Protein AF-A0A7S2IC78-F1 (afdb_monomer)

Radius of gyration: 19.73 Å; Cα contacts (8 Å, |Δi|>4): 457; chains: 1; bounding box: 53×57×45 Å

pLDDT: mean 85.85, std 14.32, range [34.12, 97.94]

Structure (mmCIF, N/CA/C/O backbone):
data_AF-A0A7S2IC78-F1
#
_entry.id   AF-A0A7S2IC78-F1
#
loop_
_atom_site.group_PDB
_atom_site.id
_atom_site.type_symbol
_atom_site.label_atom_id
_atom_site.label_alt_id
_atom_site.label_comp_id
_atom_site.label_asym_id
_atom_site.label_entity_id
_atom_site.label_seq_id
_atom_site.pdbx_PDB_ins_code
_atom_site.Cartn_x
_atom_site.Cartn_y
_atom_site.Cartn_z
_atom_site.occupancy
_atom_site.B_iso_or_equiv
_atom_site.auth_seq_id
_atom_site.auth_comp_id
_atom_site.auth_asym_id
_atom_site.auth_atom_id
_atom_site.pdbx_PDB_model_num
ATOM 1 N N . GLY A 1 1 ? 34.180 -7.606 -8.129 1.00 51.78 1 GLY A N 1
ATOM 2 C CA . GLY A 1 1 ? 32.811 -7.415 -8.633 1.00 51.78 1 GLY A CA 1
ATOM 3 C C . GLY A 1 1 ? 31.861 -7.967 -7.603 1.00 51.78 1 GLY A C 1
ATOM 4 O O . GLY A 1 1 ? 32.116 -9.065 -7.123 1.00 51.78 1 GLY A O 1
ATOM 5 N N . GLY A 1 2 ? 30.862 -7.191 -7.188 1.00 62.59 2 GLY A N 1
ATOM 6 C CA . GLY A 1 2 ? 29.786 -7.712 -6.341 1.00 62.59 2 GLY A CA 1
ATOM 7 C C . GLY A 1 2 ? 28.924 -8.697 -7.130 1.00 62.59 2 GLY A C 1
ATOM 8 O O . GLY A 1 2 ? 28.883 -8.626 -8.357 1.00 62.59 2 GLY A O 1
ATOM 9 N N . ALA A 1 3 ? 28.274 -9.628 -6.435 1.00 70.81 3 ALA A N 1
ATOM 10 C CA . ALA A 1 3 ? 27.223 -10.435 -7.044 1.00 70.81 3 ALA A CA 1
ATOM 11 C C . ALA A 1 3 ? 26.073 -9.514 -7.487 1.00 70.81 3 ALA A C 1
ATOM 13 O O . ALA A 1 3 ? 25.738 -8.578 -6.764 1.00 70.81 3 ALA A O 1
ATOM 14 N N . SER A 1 4 ? 25.502 -9.777 -8.664 1.00 76.88 4 SER A N 1
ATOM 15 C CA . SER A 1 4 ? 24.282 -9.110 -9.135 1.00 76.88 4 SER A CA 1
ATOM 16 C C . SER A 1 4 ? 23.116 -9.436 -8.196 1.00 76.88 4 SER A C 1
ATOM 18 O O . SER A 1 4 ? 22.965 -10.582 -7.758 1.00 76.88 4 SER A O 1
ATOM 20 N N . HIS A 1 5 ? 22.311 -8.427 -7.857 1.00 82.69 5 HIS A N 1
ATOM 21 C CA . HIS A 1 5 ? 21.149 -8.562 -6.978 1.00 82.69 5 HIS A CA 1
ATOM 22 C C . HIS A 1 5 ? 20.086 -7.505 -7.301 1.00 82.69 5 HIS A C 1
ATOM 24 O O . HIS A 1 5 ? 20.357 -6.477 -7.914 1.00 82.69 5 HIS A O 1
ATOM 30 N N . ARG A 1 6 ? 18.843 -7.741 -6.865 1.00 83.88 6 ARG A N 1
ATOM 31 C CA . ARG A 1 6 ? 17.763 -6.753 -7.014 1.00 83.88 6 ARG A CA 1
ATOM 32 C C . ARG A 1 6 ? 18.025 -5.551 -6.110 1.00 83.88 6 ARG A C 1
ATOM 34 O O . ARG A 1 6 ? 18.115 -5.727 -4.899 1.00 83.88 6 ARG A O 1
ATOM 41 N N . ALA A 1 7 ? 18.064 -4.353 -6.689 1.00 85.50 7 ALA A N 1
ATOM 42 C CA . ALA A 1 7 ? 18.250 -3.117 -5.938 1.00 85.50 7 ALA A CA 1
ATOM 43 C C . ALA A 1 7 ? 17.133 -2.907 -4.899 1.00 85.50 7 ALA A C 1
ATOM 45 O O . ALA A 1 7 ? 15.945 -2.929 -5.229 1.00 85.50 7 ALA A O 1
ATOM 46 N N . ALA A 1 8 ? 17.523 -2.677 -3.647 1.00 86.56 8 ALA A N 1
ATOM 47 C CA . ALA A 1 8 ? 16.628 -2.258 -2.584 1.00 86.56 8 ALA A CA 1
ATOM 48 C C . ALA A 1 8 ? 16.332 -0.757 -2.700 1.00 86.56 8 ALA A C 1
ATOM 50 O O . ALA A 1 8 ? 17.237 0.083 -2.696 1.00 86.56 8 ALA A O 1
ATOM 51 N N . LEU A 1 9 ? 15.046 -0.427 -2.772 1.00 84.31 9 LEU A N 1
ATOM 52 C CA . LEU A 1 9 ? 14.564 0.947 -2.815 1.00 84.31 9 LEU A CA 1
ATOM 53 C C . LEU A 1 9 ? 14.205 1.431 -1.411 1.00 84.31 9 LEU A C 1
ATOM 55 O O . LEU A 1 9 ? 13.798 0.620 -0.573 1.00 84.31 9 LEU A O 1
ATOM 59 N N . PRO A 1 10 ? 14.357 2.735 -1.130 1.00 81.12 10 PRO A N 1
ATOM 60 C CA . PRO A 1 10 ? 13.929 3.279 0.141 1.00 81.12 10 PRO A CA 1
ATOM 61 C C . PRO A 1 10 ? 12.418 3.151 0.295 1.00 81.12 10 PRO A C 1
ATOM 63 O O . PRO A 1 10 ? 11.660 3.231 -0.672 1.00 81.12 10 PRO A O 1
ATOM 66 N N . ALA A 1 11 ? 11.993 2.973 1.537 1.00 82.38 11 ALA A N 1
ATOM 67 C CA . ALA A 1 11 ? 10.592 2.826 1.847 1.00 82.38 11 ALA A CA 1
ATOM 68 C C . ALA A 1 11 ? 9.936 4.180 2.149 1.00 82.38 11 ALA A C 1
ATOM 70 O O . ALA A 1 11 ? 10.563 5.093 2.699 1.00 82.38 11 ALA A O 1
ATOM 71 N N . PHE A 1 12 ? 8.661 4.275 1.787 1.00 82.81 12 PHE A N 1
ATOM 72 C CA . PHE A 1 12 ? 7.755 5.340 2.184 1.00 82.81 12 PHE A CA 1
ATOM 73 C C . PHE A 1 12 ? 6.697 4.732 3.099 1.00 82.81 12 PHE A C 1
ATOM 75 O O . PHE A 1 12 ? 6.095 3.712 2.760 1.00 82.81 12 PHE A O 1
ATOM 82 N N . HIS A 1 13 ? 6.488 5.341 4.262 1.00 84.94 13 HIS A N 1
ATOM 83 C CA . HIS A 1 13 ? 5.521 4.853 5.234 1.00 84.94 13 HIS A CA 1
ATOM 84 C C . HIS A 1 13 ? 4.748 6.006 5.848 1.00 84.94 13 HIS A C 1
ATOM 86 O O . HIS A 1 13 ? 5.342 6.991 6.291 1.00 84.94 13 HIS A O 1
ATOM 92 N N . VAL A 1 14 ? 3.437 5.823 5.952 1.00 89.06 14 VAL A N 1
ATOM 93 C CA . VAL A 1 14 ? 2.574 6.595 6.843 1.00 89.06 14 VAL A CA 1
ATOM 94 C C . VAL A 1 14 ? 2.292 5.730 8.067 1.00 89.06 14 VAL A C 1
ATOM 96 O O . VAL A 1 14 ? 2.213 4.512 7.948 1.00 89.06 14 VAL A O 1
ATOM 99 N N . LYS A 1 15 ? 2.212 6.325 9.253 1.00 89.88 15 LYS A N 1
ATOM 100 C CA . LYS A 1 15 ? 1.880 5.6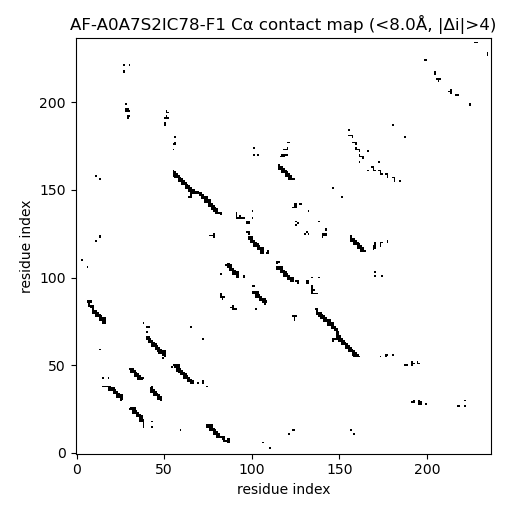26 10.497 1.00 89.88 15 LYS A CA 1
ATOM 101 C C . LYS A 1 15 ? 0.941 6.463 11.342 1.00 89.88 15 LYS A C 1
ATOM 103 O O . LYS A 1 15 ? 1.086 7.684 11.400 1.00 89.88 15 LYS A O 1
ATOM 108 N N . VAL A 1 16 ? 0.036 5.796 12.047 1.00 90.69 16 VAL A N 1
ATOM 109 C CA . VAL A 1 16 ? -0.713 6.411 13.143 1.00 90.69 16 VAL A CA 1
ATOM 110 C C . VAL A 1 16 ? 0.178 6.441 14.387 1.00 90.69 16 VAL A C 1
ATOM 112 O O . VAL A 1 16 ? 0.690 5.409 14.825 1.00 90.69 16 VAL A O 1
ATOM 115 N N . GLU A 1 17 ? 0.413 7.623 14.955 1.00 87.25 17 GLU A N 1
ATOM 116 C CA . GLU A 1 17 ? 1.252 7.749 16.149 1.00 87.25 17 GLU A CA 1
ATOM 117 C C . GLU A 1 17 ? 0.578 7.127 17.383 1.00 87.25 17 GLU A C 1
ATOM 119 O O . GLU A 1 17 ? -0.644 7.164 17.548 1.00 87.25 17 GLU A O 1
ATOM 124 N N . HIS A 1 18 ? 1.402 6.586 18.287 1.00 77.06 18 HIS A N 1
ATOM 125 C CA . HIS A 1 18 ? 0.972 5.977 19.555 1.00 77.06 18 HIS A CA 1
ATOM 126 C C . HIS A 1 18 ? 0.008 4.787 19.411 1.00 77.06 18 HIS A C 1
ATOM 128 O O . HIS A 1 18 ? -0.671 4.423 20.371 1.00 77.06 18 HIS A O 1
ATOM 134 N N . ALA A 1 19 ? -0.024 4.147 18.241 1.00 75.38 19 ALA A N 1
ATOM 135 C CA . ALA A 1 19 ? -0.713 2.880 18.056 1.00 75.38 19 ALA A CA 1
ATOM 136 C C . ALA A 1 19 ? -0.102 1.802 18.972 1.00 75.38 19 ALA A C 1
ATOM 138 O O . ALA A 1 19 ? 1.074 1.450 18.851 1.00 75.38 19 ALA A O 1
ATOM 139 N N . ALA A 1 20 ? -0.897 1.288 19.910 1.00 75.38 20 ALA A N 1
ATOM 140 C CA . ALA A 1 20 ? -0.512 0.219 20.825 1.00 75.38 20 ALA A CA 1
ATOM 141 C C . ALA A 1 20 ? -1.229 -1.092 20.472 1.00 75.38 20 ALA A C 1
ATOM 143 O O . ALA A 1 20 ? -2.324 -1.086 19.909 1.00 75.38 20 ALA A O 1
ATOM 144 N N . GLY A 1 21 ? -0.614 -2.224 20.839 1.00 75.38 21 GLY A N 1
ATOM 145 C CA . GLY A 1 21 ? -1.258 -3.540 20.760 1.00 75.38 21 GLY A CA 1
ATOM 146 C C . GLY A 1 21 ? -1.500 -4.058 19.340 1.00 75.38 21 GLY A C 1
ATOM 147 O O . GLY A 1 21 ? -2.476 -4.770 19.125 1.00 75.38 21 GLY A O 1
ATOM 148 N N . ALA A 1 22 ? -0.635 -3.702 18.387 1.00 84.31 22 ALA A N 1
ATOM 149 C CA . ALA A 1 22 ? -0.768 -4.107 16.994 1.00 84.31 22 ALA A CA 1
ATOM 150 C C . ALA A 1 22 ? -0.837 -5.635 16.826 1.00 84.31 22 ALA A C 1
ATOM 152 O O . ALA A 1 22 ? 0.083 -6.364 17.209 1.00 84.31 22 ALA A O 1
ATOM 153 N N . ILE A 1 23 ? -1.920 -6.113 16.213 1.00 92.94 23 ILE A N 1
ATOM 154 C CA . ILE A 1 23 ? -2.044 -7.479 15.706 1.00 92.94 23 ILE A CA 1
ATOM 155 C C . ILE A 1 23 ? -1.930 -7.409 14.191 1.00 92.94 23 ILE A C 1
ATOM 157 O O . ILE A 1 23 ? -2.704 -6.714 13.534 1.00 92.94 23 ILE A O 1
ATOM 161 N N . ALA A 1 24 ? -0.982 -8.163 13.648 1.00 94.75 24 ALA A N 1
ATOM 162 C CA . ALA A 1 24 ? -0.711 -8.223 12.224 1.00 94.75 24 ALA A CA 1
ATOM 163 C C . ALA A 1 24 ? -1.104 -9.580 11.637 1.00 94.75 24 ALA A C 1
ATOM 165 O O . ALA A 1 24 ? -0.897 -10.628 12.254 1.00 94.75 24 ALA A O 1
ATOM 166 N N . ALA A 1 25 ? -1.632 -9.563 10.419 1.00 95.75 25 ALA A N 1
ATOM 167 C CA . ALA A 1 25 ? -1.942 -10.757 9.654 1.00 95.75 25 ALA A CA 1
ATOM 168 C C . ALA A 1 25 ? -1.704 -10.524 8.160 1.00 95.75 25 ALA A C 1
ATOM 170 O O . ALA A 1 25 ? -1.867 -9.423 7.645 1.00 95.75 25 ALA A O 1
ATOM 171 N N . LEU A 1 26 ? -1.361 -11.593 7.449 1.00 96.75 26 LEU A N 1
ATOM 172 C CA . LEU A 1 26 ? -1.383 -11.621 5.992 1.00 96.75 26 LEU A CA 1
ATOM 173 C C . LEU A 1 26 ? -2.603 -12.427 5.545 1.00 96.75 26 LEU A C 1
ATOM 175 O O . LEU A 1 26 ? -2.643 -13.645 5.737 1.00 96.75 26 LEU A O 1
ATOM 179 N N . ASP A 1 27 ? -3.579 -11.770 4.922 1.00 96.62 27 ASP A N 1
ATOM 180 C CA . ASP A 1 27 ? -4.673 -12.461 4.247 1.00 96.62 27 ASP A CA 1
ATOM 181 C C . ASP A 1 27 ? -4.171 -12.981 2.894 1.00 96.62 27 ASP A C 1
ATOM 183 O O . ASP A 1 27 ? -4.157 -12.280 1.883 1.00 96.62 27 ASP A O 1
ATOM 187 N N . VAL A 1 28 ? -3.746 -14.245 2.866 1.00 95.06 28 VAL A N 1
ATOM 188 C CA . VAL A 1 28 ? -3.251 -14.916 1.651 1.00 95.06 28 VAL A CA 1
ATOM 189 C C . VAL A 1 28 ? -4.323 -15.083 0.566 1.00 95.06 28 VAL A C 1
ATOM 191 O O . VAL A 1 28 ? -3.988 -15.236 -0.616 1.00 95.06 28 VAL A O 1
ATOM 194 N N . ALA A 1 29 ? -5.606 -15.069 0.940 1.00 93.31 29 ALA A N 1
ATOM 195 C CA . ALA A 1 29 ? -6.718 -15.174 0.002 1.00 93.31 29 ALA A CA 1
ATOM 196 C C . ALA A 1 29 ? -7.000 -13.841 -0.696 1.00 93.31 29 ALA A C 1
ATOM 198 O O . ALA A 1 29 ? -7.556 -13.856 -1.792 1.00 93.31 29 ALA A O 1
ATOM 199 N N . GLN A 1 30 ? -6.584 -12.723 -0.097 1.00 96.31 30 GLN A N 1
ATOM 200 C CA . GLN A 1 30 ? -6.728 -11.376 -0.654 1.00 96.31 30 GLN A CA 1
ATOM 201 C C . GLN A 1 30 ? -5.402 -10.739 -1.078 1.00 96.31 30 GLN A C 1
ATOM 203 O O . GLN A 1 30 ? -5.446 -9.762 -1.800 1.00 96.31 30 GLN A O 1
ATOM 208 N N . ALA A 1 31 ? -4.257 -11.320 -0.698 1.00 96.81 31 ALA A N 1
ATOM 209 C CA . ALA A 1 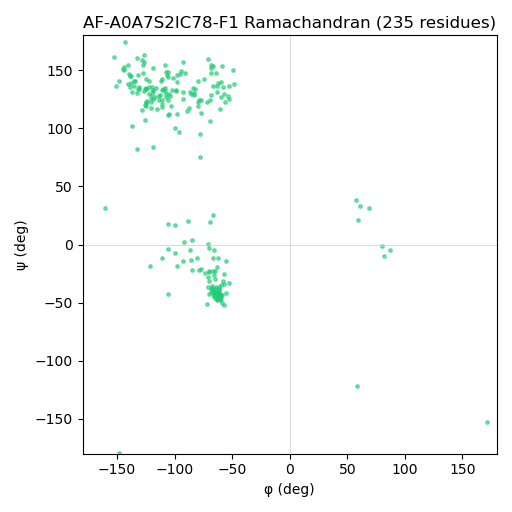31 ? -2.917 -10.741 -0.853 1.00 96.81 31 ALA A CA 1
ATOM 210 C C . ALA A 1 31 ? -2.738 -9.377 -0.171 1.00 96.81 31 ALA A C 1
ATOM 212 O O . ALA A 1 31 ? -2.010 -8.509 -0.653 1.00 96.81 31 ALA A O 1
ATOM 213 N N . THR A 1 32 ? -3.347 -9.235 1.004 1.00 97.88 32 THR A N 1
ATOM 214 C CA . THR A 1 32 ? -3.352 -7.992 1.774 1.00 97.88 32 THR A CA 1
ATOM 215 C C . THR A 1 32 ? -2.715 -8.232 3.133 1.00 97.88 32 THR A C 1
ATOM 217 O O . THR A 1 32 ? -3.111 -9.139 3.868 1.00 97.88 32 THR A O 1
ATOM 220 N N . TYR A 1 33 ? -1.715 -7.424 3.474 1.00 97.38 33 TYR A N 1
ATOM 221 C CA . TYR A 1 33 ? -1.205 -7.349 4.838 1.00 97.38 33 TYR A CA 1
ATOM 222 C C . TYR A 1 33 ? -2.104 -6.403 5.633 1.00 97.38 33 TYR A C 1
ATOM 224 O O . TYR A 1 33 ? -2.425 -5.319 5.153 1.00 97.38 33 TYR A O 1
ATOM 232 N N . ILE A 1 34 ? -2.551 -6.830 6.809 1.00 97.00 34 ILE A N 1
ATOM 233 C CA . ILE A 1 34 ? -3.507 -6.110 7.647 1.00 97.00 34 ILE A CA 1
ATOM 234 C C . ILE A 1 34 ? -2.901 -5.967 9.035 1.00 97.00 34 ILE A C 1
ATOM 236 O O . ILE A 1 34 ? -2.446 -6.951 9.621 1.00 97.00 34 ILE A O 1
ATOM 240 N N . GLU A 1 35 ? -2.953 -4.761 9.577 1.00 96.00 35 GLU A N 1
ATOM 241 C CA . GLU A 1 35 ? -2.598 -4.478 10.961 1.00 96.00 35 GLU A CA 1
ATOM 242 C C . GLU A 1 35 ? -3.789 -3.832 11.658 1.00 96.00 35 GLU A C 1
ATOM 244 O O . GLU A 1 35 ? -4.462 -2.9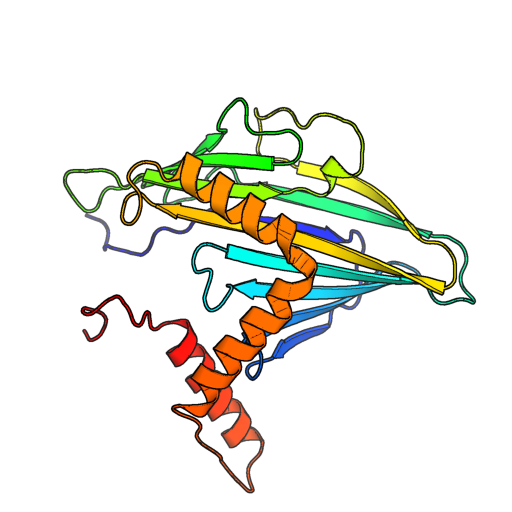69 11.102 1.00 96.00 35 GLU A O 1
ATOM 249 N N . ARG A 1 36 ? -4.083 -4.276 12.875 1.00 96.06 36 ARG A N 1
ATOM 250 C CA . ARG A 1 36 ? -5.118 -3.684 13.720 1.00 96.06 36 ARG A CA 1
ATOM 251 C C . ARG A 1 36 ? -4.505 -3.240 15.021 1.00 96.06 36 ARG A C 1
ATOM 253 O O . ARG A 1 36 ? -3.823 -4.024 15.678 1.00 96.06 36 ARG A O 1
ATOM 260 N N . SER A 1 37 ? -4.775 -2.005 15.396 1.00 96.19 37 SER A N 1
ATOM 261 C CA . SER A 1 37 ? -4.241 -1.382 16.597 1.00 96.19 37 SER A CA 1
ATOM 262 C C . SER A 1 37 ? -5.250 -0.385 17.164 1.00 96.19 37 SER A C 1
ATOM 264 O O . SER A 1 37 ? -6.362 -0.220 16.653 1.00 96.19 37 SER A O 1
ATOM 266 N N . SER A 1 38 ? -4.880 0.267 18.259 1.00 94.50 38 SER A N 1
ATOM 267 C CA . SER A 1 38 ? -5.663 1.355 18.838 1.00 94.50 38 SER A CA 1
ATOM 268 C C . SER A 1 38 ? -4.756 2.493 19.278 1.00 94.50 38 SER A C 1
ATOM 270 O O . SER A 1 38 ? -3.658 2.244 19.782 1.00 94.50 38 SER A O 1
ATOM 272 N N . THR A 1 39 ? -5.234 3.728 19.147 1.00 93.19 39 THR A N 1
ATOM 273 C CA . THR A 1 39 ? -4.589 4.925 19.700 1.00 93.19 39 THR A CA 1
ATOM 274 C C . THR A 1 39 ? -5.608 5.673 20.561 1.00 93.19 39 THR A C 1
ATOM 276 O O . THR A 1 39 ? -6.604 6.204 20.071 1.00 93.19 39 THR A O 1
ATOM 279 N N . GLY A 1 40 ? -5.433 5.611 21.885 1.00 91.44 40 GLY A N 1
ATOM 280 C CA . GLY A 1 40 ? -6.475 6.027 22.828 1.00 91.44 40 GLY A CA 1
ATOM 281 C C . GLY A 1 40 ? -7.774 5.237 22.621 1.00 91.44 40 GLY A C 1
ATOM 282 O O . GLY A 1 40 ? -7.773 4.011 22.694 1.00 91.44 40 GLY A O 1
ATOM 283 N N . ASP A 1 41 ? -8.867 5.950 22.345 1.00 94.31 41 ASP A N 1
ATOM 284 C CA . ASP A 1 41 ? -10.199 5.383 22.088 1.00 94.31 41 ASP A CA 1
ATOM 285 C C . ASP A 1 41 ? -10.488 5.116 20.595 1.00 94.31 41 ASP A C 1
ATOM 287 O O . ASP A 1 41 ? -11.588 4.688 20.238 1.00 94.31 41 ASP A O 1
ATOM 291 N N . VAL A 1 42 ? -9.523 5.375 19.709 1.00 96.50 42 VAL A N 1
ATOM 292 C CA . VAL A 1 42 ? -9.677 5.193 18.261 1.00 96.50 42 VAL A CA 1
ATOM 293 C C . VAL A 1 42 ? -9.190 3.808 17.861 1.00 96.50 42 VAL A C 1
ATOM 295 O O . VAL A 1 42 ? -8.034 3.455 18.110 1.00 96.50 42 VAL A O 1
ATOM 298 N N . ASN A 1 43 ? -10.048 3.046 17.181 1.00 96.56 43 ASN A N 1
ATOM 299 C CA . ASN A 1 43 ? -9.641 1.805 16.531 1.00 96.56 43 ASN A CA 1
ATOM 300 C C . ASN A 1 43 ? -9.012 2.125 15.177 1.00 96.56 43 ASN A C 1
ATOM 302 O O . ASN A 1 43 ? -9.577 2.892 14.389 1.00 96.56 43 ASN A O 1
ATOM 306 N N . VAL A 1 44 ? -7.876 1.494 14.906 1.00 97.50 44 VAL A N 1
ATOM 307 C CA . VAL A 1 44 ? -7.097 1.665 13.685 1.00 97.50 44 VAL A CA 1
ATOM 308 C C . VAL A 1 44 ? -7.017 0.318 12.974 1.00 97.50 44 VAL A C 1
ATOM 310 O O . VAL A 1 44 ? -6.594 -0.679 13.558 1.00 97.50 44 VAL A O 1
ATOM 313 N N . GLU A 1 45 ? -7.417 0.280 11.708 1.00 96.94 45 GLU A N 1
ATOM 314 C CA . GLU A 1 45 ? -7.125 -0.832 10.806 1.00 96.94 45 GLU A CA 1
ATOM 315 C C . GLU A 1 45 ? -6.331 -0.305 9.617 1.00 96.94 45 GLU A C 1
ATOM 317 O O . GLU A 1 45 ? -6.781 0.583 8.899 1.00 96.94 45 GLU A O 1
ATOM 322 N N . GLU A 1 46 ? -5.152 -0.866 9.400 1.00 96.44 46 GLU A N 1
ATOM 323 C CA . GLU A 1 46 ? -4.280 -0.533 8.288 1.00 96.44 46 GLU A CA 1
ATOM 324 C C . GLU A 1 46 ? -4.207 -1.713 7.322 1.00 96.44 46 GLU A C 1
ATOM 326 O O . GLU A 1 46 ? -4.161 -2.874 7.739 1.00 96.44 46 GLU A O 1
ATOM 331 N N . ARG A 1 47 ? -4.205 -1.428 6.019 1.00 97.06 47 ARG A N 1
ATOM 332 C CA . ARG A 1 47 ? -4.099 -2.437 4.962 1.00 97.06 47 ARG A CA 1
ATOM 333 C C . ARG A 1 47 ? -3.032 -2.044 3.962 1.00 97.06 47 ARG A C 1
ATOM 335 O O . ARG A 1 47 ? -3.036 -0.918 3.479 1.00 97.06 47 ARG A O 1
ATOM 342 N N . TRP A 1 48 ? -2.180 -2.991 3.590 1.00 97.38 48 TRP A N 1
ATOM 343 C CA . TRP A 1 48 ? -1.173 -2.816 2.552 1.00 97.38 48 TRP A CA 1
ATOM 344 C C . TRP A 1 48 ? -1.316 -3.886 1.484 1.00 97.38 48 TRP A C 1
ATOM 346 O O . TRP A 1 48 ? -1.417 -5.077 1.790 1.00 97.38 48 TRP A O 1
ATOM 356 N N . TYR A 1 49 ? -1.269 -3.471 0.223 1.00 97.44 49 TYR A N 1
ATOM 357 C CA . TYR A 1 49 ? -1.266 -4.393 -0.908 1.00 97.44 49 TYR A CA 1
ATOM 358 C C . TYR A 1 49 ? -0.524 -3.801 -2.104 1.00 97.44 49 TYR A C 1
ATOM 360 O O . TYR A 1 49 ? -0.699 -2.639 -2.469 1.00 97.44 49 TYR A O 1
ATOM 368 N N . ALA A 1 50 ? 0.304 -4.627 -2.746 1.00 96.38 50 ALA A N 1
ATOM 369 C CA . ALA A 1 50 ? 0.824 -4.331 -4.076 1.00 96.38 50 ALA A CA 1
ATOM 370 C C . ALA A 1 50 ? -0.272 -4.672 -5.091 1.00 96.38 50 ALA A C 1
ATOM 372 O O . ALA A 1 50 ? -0.736 -5.815 -5.152 1.00 96.38 50 ALA A O 1
ATOM 373 N N . HIS A 1 51 ? -0.738 -3.689 -5.857 1.00 96.56 51 HIS A N 1
ATOM 374 C CA . HIS A 1 51 ? -1.919 -3.867 -6.690 1.00 96.56 51 HIS A CA 1
ATOM 375 C C . HIS A 1 51 ? -1.678 -4.941 -7.769 1.00 96.56 51 HIS A C 1
ATOM 377 O O . HIS A 1 51 ? -0.670 -4.936 -8.474 1.00 96.56 51 HIS A O 1
ATOM 383 N N . ALA A 1 52 ? -2.611 -5.891 -7.920 1.00 93.81 52 ALA A N 1
ATOM 384 C CA . ALA A 1 52 ? -2.366 -7.105 -8.705 1.00 93.81 52 ALA A CA 1
ATOM 385 C C . ALA A 1 52 ? -2.265 -6.834 -10.221 1.00 93.81 52 ALA A C 1
ATOM 387 O O . ALA A 1 52 ? -1.539 -7.532 -10.932 1.00 93.81 52 ALA A O 1
ATOM 388 N N . THR A 1 53 ? -2.993 -5.826 -10.714 1.00 93.12 53 THR A N 1
ATOM 389 C CA . THR A 1 53 ? -2.991 -5.385 -12.123 1.00 93.12 53 THR A CA 1
ATOM 390 C C . THR A 1 53 ? -2.236 -4.071 -12.360 1.00 93.12 53 THR A C 1
ATOM 392 O O . THR A 1 53 ? -1.456 -4.003 -13.307 1.00 93.12 53 THR A O 1
ATOM 395 N N . ARG A 1 54 ? -2.398 -3.054 -11.499 1.00 94.88 54 ARG A N 1
ATOM 396 C CA . ARG A 1 54 ? -1.618 -1.800 -11.498 1.00 94.88 54 ARG A CA 1
ATOM 397 C C . ARG A 1 54 ? -0.227 -2.012 -10.868 1.00 94.88 54 ARG A C 1
ATOM 399 O O . ARG A 1 54 ? 0.016 -1.666 -9.720 1.00 94.88 54 ARG A O 1
ATOM 406 N N . ARG A 1 55 ? 0.686 -2.656 -11.602 1.00 90.56 55 ARG A N 1
ATOM 407 C CA . ARG A 1 55 ? 1.949 -3.234 -11.074 1.00 90.56 55 ARG A CA 1
ATOM 408 C C . ARG A 1 55 ? 2.950 -2.242 -10.477 1.00 90.56 55 ARG A C 1
ATOM 410 O O . ARG A 1 55 ? 3.852 -2.667 -9.761 1.00 90.56 55 ARG A O 1
ATOM 417 N N . SER A 1 56 ? 2.835 -0.965 -10.812 1.00 94.25 56 SER A N 1
ATOM 418 C CA . SER A 1 56 ? 3.657 0.112 -10.261 1.00 94.25 56 SER A CA 1
ATOM 419 C C . SER A 1 56 ? 3.164 0.577 -8.888 1.00 94.25 56 SER A C 1
ATOM 421 O O . SER A 1 56 ? 3.895 1.304 -8.225 1.00 94.25 56 SER A O 1
ATOM 423 N N . ILE A 1 57 ? 1.966 0.169 -8.449 1.00 95.94 57 ILE A N 1
ATOM 424 C CA . ILE A 1 57 ? 1.286 0.728 -7.278 1.00 95.94 57 ILE A CA 1
ATOM 425 C C . ILE A 1 57 ? 1.370 -0.196 -6.061 1.00 95.94 57 ILE A C 1
ATOM 427 O O . ILE A 1 57 ? 0.949 -1.356 -6.089 1.00 95.94 57 ILE A O 1
ATOM 431 N N . LEU A 1 58 ? 1.830 0.376 -4.952 1.00 96.00 58 LEU A N 1
ATOM 432 C CA . LEU A 1 58 ? 1.623 -0.112 -3.594 1.00 96.00 58 LEU A CA 1
ATOM 433 C C . LEU A 1 58 ? 0.620 0.812 -2.899 1.00 96.00 58 LEU A C 1
ATOM 435 O O . LEU A 1 58 ? 0.834 2.022 -2.865 1.00 96.00 58 LEU A O 1
ATOM 439 N N . MET A 1 59 ? -0.444 0.249 -2.334 1.00 96.56 59 MET A N 1
ATOM 440 C CA . MET A 1 59 ? -1.431 0.996 -1.557 1.00 96.56 59 MET A CA 1
ATOM 441 C C . MET A 1 59 ? -1.280 0.719 -0.067 1.00 96.56 59 MET A C 1
ATOM 443 O O . MET A 1 59 ? -0.992 -0.408 0.339 1.00 96.56 59 MET A O 1
ATOM 447 N N . HIS A 1 60 ? -1.522 1.758 0.722 1.00 95.94 60 HIS A N 1
ATOM 448 C CA . HIS A 1 60 ? -1.688 1.753 2.165 1.00 95.94 60 HIS A CA 1
ATOM 449 C C . HIS A 1 60 ? -2.995 2.470 2.506 1.00 95.94 60 HIS A C 1
ATOM 451 O O . HIS A 1 60 ? -3.158 3.660 2.239 1.00 95.94 60 HIS A O 1
ATOM 457 N N . GLU A 1 61 ? -3.939 1.735 3.075 1.00 96.75 61 GLU A N 1
ATOM 458 C CA . GLU A 1 61 ? -5.231 2.251 3.518 1.00 96.75 61 GLU A CA 1
ATOM 459 C C . GLU A 1 61 ? -5.256 2.291 5.040 1.00 96.75 61 GLU A C 1
ATOM 461 O O . GLU A 1 61 ? -4.864 1.316 5.680 1.00 96.75 61 GLU A O 1
ATOM 466 N N . ILE A 1 62 ? -5.730 3.393 5.618 1.00 96.50 62 ILE A N 1
ATOM 467 C CA . ILE A 1 62 ? -5.903 3.546 7.065 1.00 96.50 62 ILE A CA 1
ATOM 468 C C . ILE A 1 62 ? -7.376 3.825 7.344 1.00 96.50 62 ILE A C 1
ATOM 470 O O . ILE A 1 62 ? -7.915 4.851 6.929 1.00 96.50 62 ILE A O 1
ATOM 474 N N . PHE A 1 63 ? -8.015 2.924 8.078 1.00 97.25 63 PHE A N 1
ATOM 475 C CA . PHE A 1 63 ? -9.378 3.057 8.567 1.00 97.25 63 PHE A CA 1
ATOM 476 C C . PHE A 1 63 ? -9.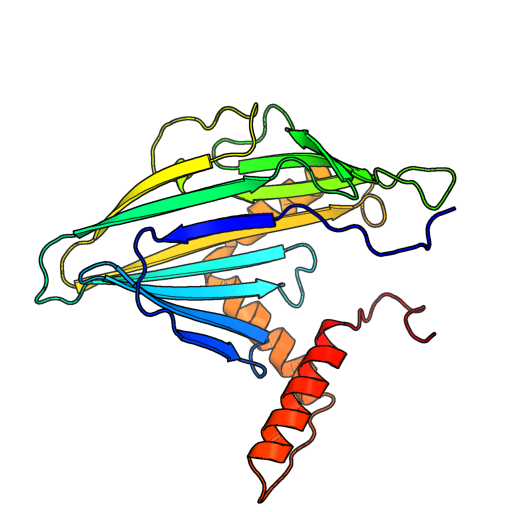340 3.421 10.045 1.00 97.25 63 PHE A C 1
ATOM 478 O O . PHE A 1 63 ? -8.826 2.671 10.875 1.00 97.25 63 PHE A O 1
ATOM 485 N N . LEU A 1 64 ? -9.905 4.575 10.369 1.00 97.25 64 LEU A N 1
ATOM 486 C CA . LEU A 1 64 ? -10.028 5.077 11.728 1.00 97.25 64 LEU A CA 1
ATOM 487 C C . LEU A 1 64 ? -11.498 5.048 12.126 1.00 97.25 64 LEU A C 1
ATOM 489 O O . LEU A 1 64 ? -12.346 5.518 11.368 1.00 97.25 64 LEU A O 1
ATOM 493 N N . SER A 1 65 ? -11.807 4.534 13.312 1.00 97.69 65 SER A N 1
ATOM 494 C CA . SER A 1 65 ? -13.166 4.580 13.857 1.00 97.69 65 SER A CA 1
ATOM 495 C C . SER A 1 65 ? -13.159 4.952 15.334 1.00 97.69 65 SER A C 1
ATOM 497 O O . SER A 1 65 ? -12.409 4.380 16.126 1.00 97.69 65 SER A O 1
ATOM 499 N N . LEU A 1 66 ? -14.004 5.917 15.693 1.00 97.94 66 LEU A N 1
ATOM 500 C CA . LEU A 1 66 ? -14.205 6.368 17.065 1.00 97.94 66 LEU A CA 1
ATOM 501 C C . LEU A 1 66 ? -15.611 5.946 17.525 1.00 97.94 66 LEU A C 1
ATOM 503 O O . LEU A 1 66 ? -16.594 6.380 16.919 1.00 97.94 66 LEU A O 1
ATOM 507 N N . PRO A 1 67 ? -15.746 5.103 18.566 1.00 97.50 67 PRO A N 1
ATOM 508 C CA . PRO A 1 67 ? -17.055 4.695 19.071 1.00 97.50 67 PRO A CA 1
ATOM 509 C C . PRO A 1 67 ? -17.924 5.880 19.529 1.00 97.50 67 PRO A C 1
ATOM 511 O O . PRO A 1 67 ? -17.422 6.937 19.910 1.00 97.50 67 PRO A O 1
ATOM 514 N N . LEU A 1 68 ? -19.250 5.711 19.486 1.00 97.31 68 LEU A N 1
ATOM 515 C CA . LEU A 1 68 ? -20.217 6.784 19.771 1.00 97.31 68 LEU A CA 1
ATOM 516 C C . LEU A 1 68 ? -20.188 7.261 21.235 1.00 97.31 68 LEU A C 1
ATOM 518 O O . LEU A 1 68 ? -20.553 8.396 21.522 1.00 97.31 68 LEU A O 1
ATOM 522 N N . ASP A 1 69 ? -19.767 6.400 22.158 1.00 97.00 69 ASP A N 1
ATOM 523 C CA . ASP A 1 69 ? -19.680 6.664 23.597 1.00 97.00 69 ASP A CA 1
ATOM 524 C C . ASP A 1 69 ? -18.372 7.358 24.018 1.00 97.00 69 ASP A C 1
ATOM 526 O O . ASP A 1 69 ? -18.143 7.576 25.209 1.00 97.00 69 ASP A O 1
ATOM 530 N N . LYS A 1 70 ? -17.509 7.705 23.058 1.00 97.12 70 LYS A N 1
ATOM 531 C CA . LYS A 1 70 ? -16.182 8.284 23.297 1.00 97.12 70 LYS A CA 1
ATOM 532 C C . LYS A 1 70 ? -16.141 9.764 22.929 1.00 97.12 70 LYS A C 1
ATOM 534 O O . LYS A 1 70 ? -16.867 10.177 22.031 1.00 97.12 70 LYS A O 1
ATOM 539 N N . PRO A 1 71 ? -15.326 10.588 23.611 1.00 96.44 71 PRO A N 1
ATOM 540 C CA . PRO A 1 71 ? -15.188 12.000 23.274 1.00 96.44 71 PRO A CA 1
ATOM 541 C C . PRO A 1 71 ? -14.435 12.188 21.953 1.00 96.44 71 PRO A C 1
ATOM 543 O O . PRO A 1 71 ? -13.669 11.319 21.532 1.00 96.44 71 PRO A O 1
ATOM 546 N N . ALA A 1 72 ? -14.610 13.358 21.330 1.00 96.31 72 ALA A N 1
ATOM 547 C CA . ALA A 1 72 ? -13.818 13.742 20.166 1.00 96.31 72 ALA A CA 1
ATOM 548 C C . ALA A 1 72 ? -12.314 13.619 20.468 1.00 96.31 72 ALA A C 1
ATOM 550 O O . ALA A 1 72 ? -11.860 13.976 21.557 1.00 96.31 72 ALA A O 1
ATOM 551 N N . THR A 1 73 ? -11.559 13.069 19.519 1.00 95.62 73 THR A N 1
ATOM 552 C CA . THR A 1 73 ? -10.159 12.676 19.722 1.00 95.62 73 THR A CA 1
ATOM 553 C C . THR A 1 73 ? -9.301 13.113 18.540 1.00 95.62 73 THR A C 1
ATOM 555 O O . THR A 1 73 ? -9.679 12.922 17.386 1.00 95.62 73 THR A O 1
ATOM 558 N N . MET A 1 74 ? -8.121 13.666 18.833 1.00 94.62 74 MET A N 1
ATOM 559 C CA . MET A 1 74 ? -7.109 13.986 17.825 1.00 94.62 74 MET A CA 1
ATOM 560 C C . MET A 1 74 ? -6.237 12.763 17.543 1.00 94.62 74 MET A C 1
ATOM 562 O O . MET A 1 74 ? -5.672 12.174 18.463 1.00 94.62 74 MET A O 1
ATOM 566 N N . VAL A 1 75 ? -6.080 12.424 16.268 1.00 93.56 75 VAL A N 1
ATOM 567 C CA . VAL A 1 75 ? -5.202 11.352 15.791 1.00 93.56 75 VAL A CA 1
ATOM 568 C C . VAL A 1 75 ? -4.071 11.963 14.982 1.00 93.56 75 VAL A C 1
ATOM 570 O O . VAL A 1 75 ? -4.323 12.667 14.007 1.00 93.56 75 VAL A O 1
ATOM 573 N N . SER A 1 76 ? -2.826 11.679 15.359 1.00 92.38 76 SER A N 1
ATOM 574 C CA . SER A 1 76 ? -1.650 12.136 14.616 1.00 92.38 76 SER A CA 1
ATOM 575 C C . SER A 1 76 ? -1.196 11.088 13.604 1.00 92.38 76 SER A C 1
ATOM 577 O O . SER A 1 76 ? -1.038 9.912 13.930 1.00 92.38 76 SER A O 1
ATOM 579 N N . LEU A 1 77 ? -0.969 11.533 12.372 1.00 91.50 77 LEU A N 1
ATOM 580 C CA . LEU A 1 77 ? -0.440 10.750 11.264 1.00 91.50 77 LEU A CA 1
ATOM 581 C C . LEU A 1 77 ? 0.959 11.251 10.945 1.00 91.50 77 LEU A C 1
ATOM 583 O O . LEU A 1 77 ? 1.131 12.431 10.639 1.00 91.50 77 LEU A O 1
ATOM 587 N N . HIS A 1 78 ? 1.934 10.352 10.965 1.00 89.06 78 HIS A N 1
ATOM 588 C CA . HIS A 1 78 ? 3.315 10.648 10.621 1.00 89.06 78 HIS A CA 1
ATOM 589 C C . HIS A 1 78 ? 3.688 9.959 9.312 1.00 89.06 78 HIS A C 1
ATOM 591 O O . HIS A 1 78 ? 3.635 8.733 9.217 1.00 89.06 78 HIS A O 1
ATOM 597 N N . ALA A 1 79 ? 4.087 10.733 8.308 1.00 86.62 79 ALA A N 1
ATOM 598 C CA . ALA A 1 79 ? 4.739 10.202 7.122 1.00 86.62 79 ALA A CA 1
ATOM 599 C C . ALA A 1 79 ? 6.248 10.344 7.234 1.00 86.62 79 ALA A C 1
ATOM 601 O O . ALA A 1 79 ? 6.755 11.371 7.682 1.00 86.62 79 ALA A O 1
ATOM 602 N N . SER A 1 80 ? 6.941 9.307 6.781 1.00 83.69 80 SER A N 1
ATOM 603 C CA . SER A 1 80 ? 8.391 9.255 6.697 1.00 83.69 80 SER A CA 1
ATOM 604 C C . SER A 1 80 ? 8.809 8.623 5.374 1.00 83.69 80 SER A C 1
ATOM 606 O O . SER A 1 80 ? 8.227 7.634 4.920 1.00 83.69 80 SER A O 1
ATOM 608 N N . ALA A 1 81 ? 9.842 9.191 4.764 1.00 76.62 81 ALA A N 1
ATOM 609 C CA . ALA A 1 81 ? 10.516 8.627 3.605 1.00 76.62 81 ALA A CA 1
ATOM 610 C C . ALA A 1 81 ? 12.019 8.547 3.883 1.00 76.62 81 ALA A C 1
ATOM 612 O O . ALA A 1 81 ? 12.556 9.353 4.642 1.00 76.62 81 ALA A O 1
ATOM 613 N N . SER A 1 82 ? 12.720 7.631 3.220 1.00 70.62 82 SER A N 1
ATOM 614 C CA . SER A 1 82 ? 14.170 7.761 3.045 1.00 70.62 82 SER A CA 1
ATOM 615 C C . SER A 1 82 ? 14.463 8.251 1.628 1.00 70.62 82 SER A C 1
ATOM 617 O O . SER A 1 82 ? 13.908 7.736 0.663 1.00 70.62 82 SER A O 1
ATOM 619 N N . ALA A 1 83 ? 15.331 9.253 1.482 1.00 62.62 83 ALA A N 1
ATOM 620 C CA . ALA A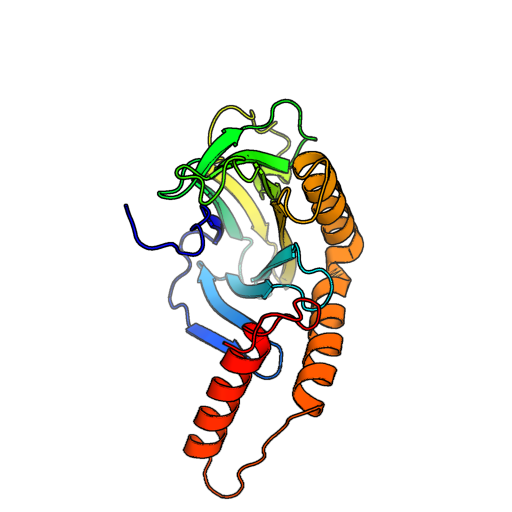 1 83 ? 15.748 9.749 0.166 1.00 62.62 83 ALA A CA 1
ATOM 621 C C . ALA A 1 83 ? 16.933 8.964 -0.419 1.00 62.62 83 ALA A C 1
ATOM 623 O O . ALA A 1 83 ? 17.335 9.211 -1.549 1.00 62.62 83 ALA A O 1
ATOM 624 N N . SER A 1 84 ? 17.503 8.019 0.329 1.00 65.38 84 SER A N 1
ATOM 625 C CA . SER A 1 84 ? 18.621 7.201 -0.133 1.00 65.38 84 SER A CA 1
ATOM 626 C C . SER A 1 84 ? 18.463 5.747 0.297 1.00 65.38 84 SER A C 1
ATOM 628 O O . SER A 1 84 ? 17.898 5.429 1.349 1.00 65.38 84 SER A O 1
ATOM 630 N N . GLY A 1 85 ? 18.943 4.855 -0.564 1.00 72.38 85 GLY A N 1
ATOM 631 C CA . GLY A 1 85 ? 19.054 3.429 -0.301 1.00 72.38 85 GLY A CA 1
ATOM 632 C C . GLY A 1 85 ? 20.480 2.973 -0.573 1.00 72.38 85 GLY A C 1
ATOM 633 O O . GLY A 1 85 ? 21.245 3.657 -1.247 1.00 72.38 85 GLY A O 1
ATOM 634 N N . ARG A 1 86 ? 20.847 1.795 -0.068 1.00 83.44 86 ARG A N 1
ATOM 635 C CA . ARG A 1 86 ? 22.168 1.203 -0.328 1.00 83.44 86 ARG A CA 1
ATOM 636 C C . ARG A 1 86 ? 22.446 1.026 -1.827 1.00 83.44 86 ARG A C 1
ATOM 638 O O . ARG A 1 86 ? 23.592 1.149 -2.248 1.00 83.44 86 ARG A O 1
ATOM 645 N N . ASP A 1 87 ? 21.403 0.735 -2.601 1.00 86.44 87 ASP A N 1
ATOM 646 C CA . ASP A 1 87 ? 21.521 0.314 -3.998 1.00 86.44 87 ASP A CA 1
ATOM 647 C C . ASP A 1 87 ? 21.130 1.405 -5.004 1.00 86.44 87 ASP A C 1
ATOM 649 O O . ASP A 1 87 ? 21.268 1.194 -6.208 1.00 86.44 87 ASP A O 1
ATOM 653 N N . VAL A 1 88 ? 20.659 2.570 -4.544 1.00 85.44 88 VAL A N 1
ATOM 654 C CA . VAL A 1 88 ? 20.170 3.657 -5.404 1.00 85.44 88 VAL A CA 1
ATOM 655 C C . VAL A 1 88 ? 20.590 5.031 -4.896 1.00 85.44 88 VAL A C 1
ATOM 657 O O . VAL A 1 88 ? 20.491 5.337 -3.708 1.00 85.44 88 VAL A O 1
ATOM 660 N N . ASN A 1 89 ? 20.991 5.885 -5.832 1.00 85.81 89 ASN A N 1
ATOM 661 C CA . ASN A 1 89 ? 21.229 7.301 -5.600 1.00 85.81 89 ASN A CA 1
ATOM 662 C C . ASN A 1 89 ? 20.003 8.063 -6.092 1.00 85.81 89 ASN A C 1
ATOM 664 O O . ASN A 1 89 ? 19.855 8.258 -7.298 1.00 85.81 89 ASN A O 1
ATOM 668 N N . LEU A 1 90 ? 19.116 8.453 -5.176 1.00 85.19 90 LEU A N 1
ATOM 669 C CA . LEU A 1 90 ? 17.910 9.206 -5.507 1.00 85.19 90 LEU A CA 1
ATOM 670 C C . LEU A 1 90 ? 18.048 10.662 -5.064 1.00 85.19 90 LEU A C 1
ATOM 672 O O . LEU A 1 90 ? 18.656 10.977 -4.043 1.00 85.19 90 LEU A O 1
ATOM 676 N N . SER A 1 91 ? 17.449 11.550 -5.842 1.00 84.75 91 SER A N 1
ATOM 677 C CA . SER A 1 91 ? 17.310 12.968 -5.534 1.00 84.75 91 SER A CA 1
ATOM 678 C C . SER A 1 91 ? 15.850 13.366 -5.650 1.00 84.75 91 SER A C 1
ATOM 680 O O . SER A 1 91 ? 15.123 12.823 -6.486 1.00 84.75 91 SER A O 1
ATOM 682 N N . ALA A 1 92 ? 15.419 14.316 -4.825 1.00 82.94 92 ALA A N 1
ATOM 683 C CA . ALA A 1 92 ? 14.075 14.856 -4.930 1.00 82.94 92 ALA A CA 1
ATOM 684 C C . ALA A 1 92 ? 13.842 15.481 -6.310 1.00 82.94 92 ALA A C 1
ATOM 686 O O . ALA A 1 92 ? 14.719 16.144 -6.869 1.00 82.94 92 ALA A O 1
ATOM 687 N N . VAL A 1 93 ? 12.650 15.259 -6.853 1.00 83.25 93 VAL A N 1
ATOM 688 C CA . VAL A 1 93 ? 12.210 15.869 -8.103 1.00 83.25 93 VAL A CA 1
ATOM 689 C C . VAL A 1 93 ? 11.575 17.218 -7.755 1.00 83.25 93 VAL A C 1
ATOM 691 O O . VAL A 1 93 ? 10.586 17.249 -7.021 1.00 83.25 93 VAL A O 1
ATOM 694 N N . PRO A 1 94 ? 12.126 18.349 -8.228 1.00 70.94 94 PRO A N 1
ATOM 695 C CA . PRO A 1 94 ? 11.532 19.654 -7.972 1.00 70.94 94 PRO A CA 1
ATOM 696 C C . PRO A 1 94 ? 10.197 19.806 -8.717 1.00 70.94 94 PRO A C 1
ATOM 698 O O . PRO A 1 94 ? 10.012 19.240 -9.792 1.00 70.94 94 PRO A O 1
ATOM 701 N N . ALA A 1 95 ? 9.298 20.629 -8.168 1.00 62.19 95 ALA A N 1
ATOM 702 C CA . ALA A 1 95 ? 8.045 21.046 -8.811 1.00 62.19 95 ALA A CA 1
ATOM 703 C C . ALA A 1 95 ? 7.045 19.918 -9.149 1.00 62.19 95 ALA A C 1
ATOM 705 O O . ALA A 1 95 ? 6.295 20.019 -10.120 1.00 62.19 95 ALA A O 1
ATOM 706 N N . VAL A 1 96 ? 6.987 18.863 -8.333 1.00 66.38 96 VAL A N 1
ATOM 707 C CA . VAL A 1 96 ? 5.805 17.985 -8.307 1.00 66.38 96 VAL A CA 1
ATOM 708 C C . VAL A 1 96 ? 4.594 18.747 -7.761 1.00 66.38 96 VAL A C 1
ATOM 710 O O . VAL A 1 96 ? 4.754 19.712 -7.011 1.00 66.38 96 VAL A O 1
ATOM 713 N N . ALA A 1 97 ? 3.392 18.324 -8.167 1.00 65.38 97 ALA A N 1
ATOM 714 C CA . ALA A 1 97 ? 2.134 18.885 -7.681 1.00 65.38 97 ALA A CA 1
ATOM 715 C C . ALA A 1 97 ? 2.115 18.966 -6.147 1.00 65.38 97 ALA A C 1
ATOM 717 O O . ALA A 1 97 ? 2.721 18.133 -5.463 1.00 65.38 97 ALA A O 1
ATOM 718 N N . GLU A 1 98 ? 1.393 19.955 -5.609 1.00 61.94 98 GLU A N 1
ATOM 719 C CA . GLU A 1 98 ? 1.111 20.009 -4.176 1.00 61.94 98 GLU A CA 1
ATOM 720 C C . GLU A 1 98 ? 0.603 18.629 -3.737 1.00 61.94 98 GLU A C 1
ATOM 722 O O . GLU A 1 98 ? -0.204 18.034 -4.447 1.00 61.94 98 GLU A O 1
ATOM 727 N N . GLN A 1 99 ? 1.061 18.134 -2.580 1.00 70.56 99 GLN A N 1
ATOM 728 C CA . GLN A 1 99 ? 0.633 16.865 -1.952 1.00 70.56 99 GLN A CA 1
ATOM 729 C C . GLN A 1 99 ? 1.372 15.588 -2.387 1.00 70.56 99 GLN A C 1
ATOM 731 O O . GLN A 1 99 ? 1.152 14.532 -1.785 1.00 70.56 99 GLN A O 1
ATOM 736 N N . VAL A 1 100 ? 2.285 15.671 -3.358 1.00 78.88 100 VAL A N 1
ATOM 737 C CA . VAL A 1 100 ? 3.067 14.520 -3.826 1.00 78.88 100 VAL A CA 1
ATOM 738 C C . VAL A 1 100 ? 4.555 14.714 -3.548 1.00 78.88 100 VAL A C 1
ATOM 740 O O . VAL A 1 100 ? 5.140 15.758 -3.824 1.00 78.88 100 VAL A O 1
ATOM 743 N N . PHE A 1 101 ? 5.185 13.668 -3.025 1.00 81.19 101 PHE A N 1
ATOM 744 C CA . PHE A 1 101 ? 6.628 13.539 -2.933 1.00 81.19 101 PHE A CA 1
ATOM 745 C C . PHE A 1 101 ? 7.136 12.678 -4.082 1.00 81.19 101 PHE A C 1
ATOM 747 O O . PHE A 1 101 ? 6.619 11.588 -4.315 1.00 81.19 101 PHE A O 1
ATOM 754 N N . ALA A 1 102 ? 8.172 13.142 -4.773 1.00 84.50 102 ALA A N 1
ATOM 755 C CA . ALA A 1 102 ? 8.822 12.379 -5.824 1.00 84.50 102 ALA A CA 1
ATOM 756 C C . ALA A 1 102 ? 10.336 12.398 -5.641 1.00 84.50 102 ALA A C 1
ATOM 758 O O . ALA A 1 102 ? 10.945 13.451 -5.442 1.00 84.50 102 ALA A O 1
ATOM 759 N N . VAL A 1 103 ? 10.943 11.224 -5.762 1.00 86.69 103 VAL A N 1
ATOM 760 C CA . VAL A 1 103 ? 12.388 11.043 -5.871 1.00 86.69 103 VAL A CA 1
ATOM 761 C C . VAL A 1 103 ? 12.700 10.252 -7.125 1.00 86.69 103 VAL A C 1
ATOM 763 O O . VAL A 1 103 ? 11.974 9.336 -7.506 1.00 86.69 103 VAL A O 1
ATOM 766 N N . SER A 1 104 ? 13.792 10.608 -7.782 1.00 88.88 104 SER A N 1
ATOM 767 C CA . SER A 1 104 ? 14.245 9.946 -8.996 1.00 88.88 104 SER A CA 1
ATOM 768 C C . SER A 1 104 ? 15.761 9.891 -9.012 1.00 88.88 104 SER A C 1
ATOM 770 O O . SER A 1 104 ? 16.433 10.718 -8.392 1.00 88.88 104 SER A O 1
ATOM 772 N N . GLY A 1 105 ? 16.308 8.895 -9.689 1.00 88.81 105 GLY A N 1
ATOM 773 C CA . GLY A 1 105 ? 17.745 8.707 -9.760 1.00 88.81 105 GLY A CA 1
ATOM 774 C C . GLY A 1 105 ? 18.121 7.389 -10.406 1.00 88.81 105 GLY A C 1
ATOM 775 O O . GLY A 1 105 ? 17.381 6.876 -11.245 1.00 88.81 105 GLY A O 1
ATOM 776 N N . THR A 1 106 ? 19.2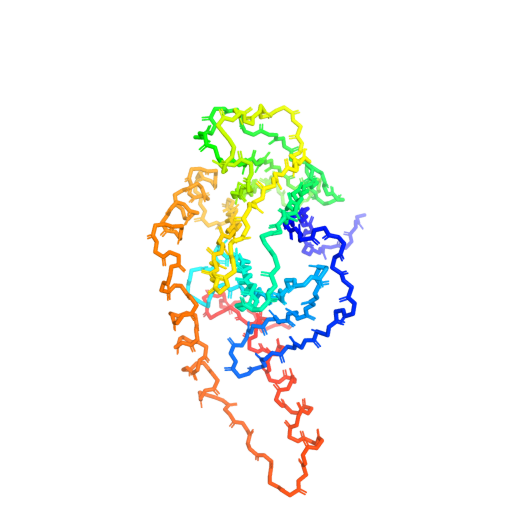82 6.852 -10.044 1.00 89.00 106 THR A N 1
ATOM 777 C CA . THR A 1 106 ? 19.853 5.661 -10.682 1.00 89.00 106 THR A CA 1
ATOM 778 C C . THR A 1 106 ? 20.352 4.635 -9.677 1.00 89.00 106 THR A C 1
ATOM 780 O O . THR A 1 106 ? 20.623 4.950 -8.516 1.00 89.00 106 THR A O 1
ATOM 783 N N . ASN A 1 107 ? 20.503 3.390 -10.133 1.00 86.38 107 ASN A N 1
ATOM 784 C CA . ASN A 1 107 ? 21.208 2.368 -9.362 1.00 86.38 107 ASN A CA 1
ATOM 785 C C . ASN A 1 107 ? 22.639 2.832 -9.050 1.00 86.38 107 ASN A C 1
ATOM 787 O O . ASN A 1 107 ? 23.350 3.320 -9.930 1.00 86.38 107 ASN A O 1
ATOM 791 N N . ALA A 1 108 ? 23.066 2.640 -7.803 1.00 83.38 108 ALA A N 1
ATOM 792 C CA . ALA A 1 108 ? 24.400 3.002 -7.332 1.00 83.38 108 ALA A CA 1
ATOM 793 C C . ALA A 1 108 ? 25.500 2.177 -8.019 1.00 83.38 108 ALA A C 1
ATOM 795 O O . ALA A 1 108 ? 26.613 2.662 -8.217 1.00 83.38 108 ALA A O 1
ATOM 796 N N . VAL A 1 109 ? 25.172 0.943 -8.414 1.00 78.94 109 VAL A N 1
ATOM 797 C CA . VAL A 1 109 ? 26.033 0.053 -9.197 1.00 78.94 109 VAL A CA 1
ATOM 798 C C . VAL A 1 109 ? 25.263 -0.377 -10.442 1.00 78.94 109 VAL A C 1
ATOM 800 O O . VAL A 1 109 ? 24.163 -0.918 -10.342 1.00 78.94 109 VAL A O 1
ATOM 803 N N . ALA A 1 110 ? 25.824 -0.117 -11.622 1.00 70.38 110 ALA A N 1
ATOM 804 C CA . ALA A 1 110 ? 25.240 -0.555 -12.883 1.00 70.38 110 ALA A CA 1
ATOM 805 C C . ALA A 1 110 ? 25.655 -2.004 -13.186 1.00 70.38 110 ALA A C 1
ATOM 807 O O . ALA A 1 110 ? 26.828 -2.350 -13.058 1.00 70.38 110 ALA A O 1
ATOM 808 N N . GLU A 1 111 ? 24.702 -2.840 -13.599 1.00 64.38 111 GLU A N 1
ATOM 809 C CA . GLU A 1 111 ? 24.968 -4.219 -14.045 1.00 64.38 111 GLU A CA 1
ATOM 810 C C . GLU A 1 111 ? 25.339 -4.295 -15.540 1.00 64.38 111 GLU A C 1
ATOM 812 O O . GLU A 1 111 ? 25.847 -5.315 -15.999 1.00 64.38 111 GLU A O 1
ATOM 817 N N . ALA A 1 112 ? 25.122 -3.209 -16.291 1.00 63.38 112 ALA A N 1
ATOM 818 C CA . ALA A 1 112 ? 25.444 -3.056 -17.711 1.00 63.38 112 ALA A CA 1
ATOM 819 C C . ALA A 1 112 ? 25.937 -1.624 -18.001 1.00 63.38 112 ALA A C 1
ATOM 821 O O . ALA A 1 112 ? 25.868 -0.760 -17.126 1.00 63.38 112 ALA A O 1
ATOM 822 N N . ASP A 1 113 ? 26.377 -1.356 -19.237 1.00 61.06 113 ASP A N 1
ATOM 823 C CA . ASP A 1 113 ? 26.949 -0.065 -19.672 1.00 61.06 113 ASP A CA 1
ATOM 824 C C . ASP A 1 113 ? 26.036 1.157 -19.432 1.00 61.06 113 ASP A C 1
ATOM 826 O O . ASP A 1 113 ? 26.506 2.293 -19.456 1.00 61.06 113 ASP A O 1
ATOM 830 N N . ASN A 1 114 ? 24.747 0.936 -19.144 1.00 71.00 114 ASN A N 1
ATOM 831 C CA . ASN A 1 114 ? 23.784 1.981 -18.818 1.00 71.00 114 ASN A CA 1
ATOM 832 C C . ASN A 1 114 ? 23.201 1.809 -17.409 1.00 71.00 114 ASN A C 1
ATOM 834 O O . ASN A 1 114 ? 22.707 0.745 -17.029 1.00 71.00 114 ASN A O 1
ATOM 838 N N . GLN A 1 115 ? 23.184 2.905 -16.649 1.00 79.25 115 GLN A N 1
ATOM 839 C CA . GLN A 1 115 ? 22.486 2.973 -15.370 1.00 79.25 115 GLN A CA 1
ATOM 840 C C . GLN A 1 115 ? 20.969 2.923 -15.583 1.00 79.25 115 GLN A C 1
ATOM 842 O O . GLN A 1 115 ? 20.405 3.710 -16.343 1.00 79.25 115 GLN A O 1
ATOM 847 N N . THR A 1 116 ? 20.290 2.028 -14.864 1.00 84.94 116 THR A N 1
ATOM 848 C CA . THR A 1 116 ? 18.824 2.037 -14.808 1.00 84.94 116 THR A CA 1
ATOM 849 C C . THR A 1 116 ? 18.371 3.231 -13.977 1.00 84.94 116 THR A C 1
ATOM 851 O O . THR A 1 116 ? 18.751 3.359 -12.813 1.00 84.94 116 THR A O 1
ATOM 854 N N . ARG A 1 117 ? 17.551 4.096 -14.578 1.00 88.94 117 ARG A N 1
ATOM 855 C CA . ARG A 1 117 ? 16.818 5.155 -13.880 1.00 88.94 117 ARG A CA 1
ATOM 856 C C . ARG A 1 117 ? 15.576 4.594 -13.198 1.00 88.94 117 ARG A C 1
ATOM 858 O O . ARG A 1 117 ? 14.891 3.755 -13.788 1.00 88.94 117 ARG A O 1
ATOM 865 N N . VAL A 1 118 ? 15.277 5.083 -12.003 1.00 89.81 118 VAL A N 1
ATOM 866 C CA . VAL A 1 118 ? 14.116 4.706 -11.190 1.00 89.81 118 VAL A CA 1
ATOM 867 C C . VAL A 1 118 ? 13.484 5.969 -10.622 1.00 89.81 118 VAL A C 1
ATOM 869 O O . VAL A 1 118 ? 14.203 6.875 -10.208 1.00 89.81 118 VAL A O 1
ATOM 872 N N . ALA A 1 119 ? 12.155 6.008 -10.586 1.00 89.88 119 ALA A N 1
ATOM 873 C CA . ALA A 1 119 ? 11.384 7.041 -9.915 1.00 89.88 119 ALA A CA 1
ATOM 874 C C . ALA A 1 119 ? 10.415 6.410 -8.909 1.00 89.88 119 ALA A C 1
ATOM 876 O O . ALA A 1 119 ? 9.738 5.429 -9.222 1.00 89.88 119 ALA A O 1
ATOM 877 N N . LEU A 1 120 ? 10.359 6.994 -7.715 1.00 89.94 120 LEU A N 1
ATOM 878 C CA . LEU A 1 120 ? 9.405 6.674 -6.662 1.00 89.94 120 LEU A CA 1
ATOM 879 C C . LEU A 1 120 ? 8.596 7.926 -6.352 1.00 89.94 120 LEU A C 1
ATOM 881 O O . LEU A 1 120 ? 9.159 8.997 -6.121 1.00 89.94 120 LEU A O 1
ATOM 885 N N . VAL A 1 121 ? 7.278 7.778 -6.344 1.00 89.56 121 VAL A N 1
ATOM 886 C CA . VAL A 1 121 ? 6.336 8.874 -6.138 1.00 89.56 121 VAL A CA 1
ATOM 887 C C . VAL A 1 121 ? 5.296 8.436 -5.115 1.00 89.56 121 VAL A C 1
ATOM 889 O O . VAL A 1 121 ? 4.740 7.353 -5.251 1.00 89.56 121 VAL A O 1
ATOM 892 N N . ALA A 1 122 ? 5.029 9.240 -4.091 1.00 89.56 122 ALA A N 1
ATOM 893 C CA . ALA A 1 122 ? 4.074 8.908 -3.035 1.00 89.56 122 ALA A CA 1
ATOM 894 C C . ALA A 1 122 ? 3.300 10.142 -2.556 1.00 89.56 122 ALA A C 1
ATOM 896 O O . ALA A 1 122 ? 3.833 11.252 -2.579 1.00 89.56 122 ALA A O 1
ATOM 897 N N . ASN A 1 123 ? 2.062 9.964 -2.089 1.00 88.94 123 ASN A N 1
ATOM 898 C CA . ASN A 1 123 ? 1.316 11.027 -1.409 1.00 88.94 123 ASN A CA 1
ATOM 899 C C . ASN A 1 123 ? 1.472 10.925 0.113 1.00 88.94 123 ASN A C 1
ATOM 901 O O . ASN A 1 123 ? 1.572 9.838 0.678 1.00 88.94 123 ASN A O 1
ATOM 905 N N . ALA A 1 124 ? 1.471 12.076 0.782 1.00 82.69 124 ALA A N 1
ATOM 906 C CA . ALA A 1 124 ? 1.661 12.186 2.225 1.00 82.69 124 ALA A CA 1
ATOM 907 C C . ALA A 1 124 ? 0.427 12.823 2.891 1.00 82.69 124 ALA A C 1
ATOM 909 O O . ALA A 1 124 ? -0.231 13.656 2.269 1.00 82.69 124 ALA A O 1
ATOM 910 N N . PRO A 1 125 ? 0.133 12.516 4.169 1.00 77.62 125 PRO A N 1
ATOM 911 C CA . PRO A 1 125 ? -1.026 13.041 4.896 1.00 77.62 125 PRO A CA 1
ATOM 912 C C . PRO A 1 125 ? -0.931 14.552 5.133 1.00 77.62 125 PRO A C 1
ATOM 914 O O . PRO A 1 125 ? -1.906 15.202 5.487 1.00 77.62 125 PRO A O 1
ATOM 917 N N . CYS A 1 126 ? 0.234 15.144 4.894 1.00 69.31 126 CYS A N 1
ATOM 918 C CA . CYS A 1 126 ? 0.470 16.579 5.000 1.00 69.31 126 CYS A CA 1
ATOM 919 C C . CYS A 1 126 ? -0.224 17.378 3.897 1.00 69.31 126 CYS A C 1
ATOM 921 O O . CYS A 1 126 ? -0.215 18.596 3.946 1.00 69.31 126 CYS A O 1
ATOM 923 N N . SER A 1 127 ? -0.881 16.696 2.958 1.00 58.56 127 SER A N 1
ATOM 924 C CA . SER A 1 127 ? -1.906 17.255 2.083 1.00 58.56 127 SER A CA 1
ATOM 925 C C . SER A 1 127 ? -3.191 17.679 2.800 1.00 58.56 127 SER A C 1
ATOM 927 O O . SER A 1 127 ? -3.929 18.512 2.284 1.00 58.56 127 SER A O 1
ATOM 929 N N . LEU A 1 128 ? -3.465 17.115 3.982 1.00 57.97 128 LEU A N 1
ATOM 930 C CA . LEU A 1 128 ? -4.658 17.410 4.782 1.00 57.97 128 LEU A CA 1
ATOM 931 C C . LEU A 1 128 ? -4.543 18.747 5.529 1.00 57.97 128 LEU A C 1
ATOM 933 O O . LEU A 1 128 ? -5.554 19.332 5.905 1.00 57.97 128 LEU A O 1
ATOM 937 N N . SER A 1 129 ? -3.317 19.233 5.734 1.00 49.75 129 SER A N 1
ATOM 938 C CA . SER A 1 129 ? -3.022 20.569 6.251 1.00 49.75 129 SER A CA 1
ATOM 939 C C . SER A 1 129 ? -2.536 21.416 5.080 1.00 49.75 129 SER A C 1
ATOM 941 O O . SER A 1 129 ? -1.642 20.996 4.358 1.00 49.75 129 SER A O 1
ATOM 943 N N . SER A 1 130 ? -3.087 22.609 4.866 1.00 40.97 130 SER A N 1
ATOM 944 C CA . SER A 1 130 ? -2.811 23.492 3.714 1.00 40.97 130 SER A CA 1
ATOM 945 C C . SER A 1 130 ? -1.382 24.077 3.654 1.00 40.97 130 SER A C 1
ATOM 947 O O . SER A 1 130 ? -1.161 25.161 3.119 1.00 40.97 130 SER A O 1
ATOM 949 N N . THR A 1 131 ? -0.400 23.410 4.253 1.00 42.66 131 THR A N 1
ATOM 950 C CA . THR A 1 131 ? 1.006 23.804 4.303 1.00 42.66 131 THR A CA 1
ATOM 951 C C . THR A 1 131 ? 1.789 23.058 3.229 1.00 42.66 131 THR A C 1
ATOM 953 O O . THR A 1 131 ? 1.969 21.845 3.315 1.00 42.66 131 THR A O 1
ATOM 956 N N . ALA A 1 132 ? 2.263 23.795 2.221 1.00 41.66 132 ALA A N 1
ATOM 957 C CA . ALA A 1 132 ? 3.062 23.267 1.121 1.00 41.66 132 ALA A CA 1
ATOM 958 C C . ALA A 1 132 ? 4.273 22.461 1.627 1.00 41.66 132 ALA A C 1
ATOM 960 O O . ALA A 1 132 ? 5.096 22.961 2.398 1.00 41.66 132 ALA A O 1
ATOM 961 N N . VAL A 1 133 ? 4.396 21.214 1.168 1.00 49.53 133 VAL A N 1
ATOM 962 C CA . VAL A 1 133 ? 5.563 20.365 1.427 1.00 49.53 133 VAL A CA 1
ATOM 963 C C . VAL A 1 133 ? 6.690 20.827 0.504 1.00 49.53 133 VAL A C 1
ATOM 965 O O . VAL A 1 133 ? 6.587 20.716 -0.716 1.00 49.53 133 VAL A O 1
ATOM 968 N N . THR A 1 134 ? 7.766 21.377 1.065 1.00 44.16 134 THR A N 1
ATOM 969 C CA . THR A 1 134 ? 8.933 21.787 0.279 1.00 44.16 134 THR A CA 1
ATOM 970 C C . THR A 1 134 ? 9.763 20.562 -0.109 1.00 44.16 134 THR A C 1
ATOM 972 O O . THR A 1 134 ? 10.197 19.775 0.729 1.00 44.16 134 THR A O 1
ATOM 975 N N . ALA A 1 135 ? 9.990 20.403 -1.413 1.00 48.69 135 ALA A N 1
ATOM 976 C CA . ALA A 1 135 ? 10.582 19.225 -2.052 1.00 48.69 135 ALA A CA 1
ATOM 977 C C . ALA A 1 135 ? 12.086 18.990 -1.769 1.00 48.69 135 ALA A C 1
ATOM 979 O O . ALA A 1 135 ? 12.747 18.310 -2.543 1.00 48.69 135 ALA A O 1
ATOM 980 N N . SER A 1 136 ? 12.679 19.566 -0.719 1.00 46.00 136 SER A N 1
ATOM 981 C CA . SER A 1 136 ? 14.141 19.552 -0.523 1.00 46.00 136 SER A CA 1
ATOM 982 C C . SER A 1 136 ? 14.663 18.498 0.461 1.00 46.00 136 SER A C 1
ATOM 984 O O . SER A 1 136 ? 15.875 18.327 0.566 1.00 46.00 136 SER A O 1
ATOM 986 N N . ALA A 1 137 ? 13.792 17.776 1.167 1.00 50.03 137 ALA A N 1
ATOM 987 C CA . ALA A 1 137 ? 14.169 16.690 2.075 1.00 50.03 137 ALA A CA 1
ATOM 988 C C . ALA A 1 137 ? 13.171 15.527 1.949 1.00 50.03 137 ALA A C 1
ATOM 990 O O . ALA A 1 137 ? 12.024 15.770 1.561 1.00 50.03 137 ALA A O 1
ATOM 991 N N . PRO A 1 138 ? 13.561 14.272 2.259 1.00 56.59 138 PRO A N 1
ATOM 992 C CA . PRO A 1 138 ? 12.569 13.217 2.421 1.00 56.59 138 PRO A CA 1
ATOM 993 C C . PRO A 1 138 ? 11.523 13.685 3.442 1.00 56.59 138 PRO A C 1
ATOM 995 O O . PRO A 1 138 ? 11.913 14.147 4.519 1.00 56.59 138 PRO A O 1
ATOM 998 N N . PRO A 1 139 ? 10.219 13.634 3.123 1.00 62.84 139 PRO A N 1
ATOM 999 C CA . PRO A 1 139 ? 9.207 14.211 3.982 1.00 62.84 139 PRO A CA 1
ATOM 1000 C C . PRO A 1 139 ? 9.125 13.374 5.253 1.00 62.84 139 PRO A C 1
ATOM 1002 O O . PRO A 1 139 ? 8.609 12.260 5.246 1.00 62.84 139 PRO A O 1
ATOM 1005 N N . SER A 1 140 ? 9.650 13.919 6.345 1.00 73.38 140 SER A N 1
ATOM 1006 C CA . SER A 1 140 ? 9.099 13.663 7.666 1.00 73.38 140 SER A CA 1
ATOM 1007 C C . SER A 1 140 ? 8.037 14.721 7.893 1.00 73.38 140 SER A C 1
ATOM 1009 O O . SER A 1 140 ? 8.359 15.913 7.927 1.00 73.38 140 SER A O 1
ATOM 1011 N N . CYS A 1 141 ? 6.780 14.329 8.006 1.00 79.19 141 CYS A N 1
ATOM 1012 C CA . CYS A 1 141 ? 5.736 15.301 8.263 1.00 79.19 141 CYS A CA 1
ATOM 1013 C C . CYS A 1 141 ? 4.620 14.679 9.097 1.00 79.19 141 CYS A C 1
ATOM 1015 O O . CYS A 1 141 ? 4.270 13.512 8.918 1.00 79.19 141 CYS A O 1
ATOM 1017 N N . THR A 1 142 ? 4.104 15.465 10.038 1.00 84.94 142 THR A N 1
ATOM 1018 C CA . THR A 1 142 ? 3.041 15.051 10.950 1.00 84.94 142 THR A CA 1
ATOM 1019 C C . THR A 1 142 ? 1.835 15.951 10.725 1.00 84.94 142 THR A C 1
ATOM 1021 O O . THR A 1 142 ? 1.974 17.171 10.657 1.00 84.94 142 THR A O 1
ATOM 1024 N N . THR A 1 143 ? 0.657 15.351 10.608 1.00 87.50 143 THR A N 1
ATOM 1025 C CA . THR A 1 143 ? -0.626 16.062 10.607 1.00 87.50 143 THR A CA 1
ATOM 1026 C C . THR A 1 143 ? -1.533 15.456 11.666 1.00 87.50 143 THR A C 1
ATOM 1028 O O . THR A 1 143 ? -1.356 14.294 12.033 1.00 87.50 143 THR A O 1
ATOM 1031 N N . SER A 1 144 ? -2.512 16.216 12.142 1.00 89.75 144 SER A N 1
ATOM 1032 C CA . SER A 1 144 ? -3.492 15.728 13.107 1.00 89.75 144 SER A CA 1
ATOM 1033 C C . SER A 1 144 ? -4.896 15.827 12.522 1.00 89.75 144 SER A C 1
ATOM 1035 O O . SER A 1 144 ? -5.262 16.835 11.923 1.00 89.75 144 SER A O 1
ATOM 1037 N N . LEU A 1 145 ? -5.678 14.770 12.707 1.00 92.12 145 LEU A N 1
ATOM 1038 C CA . LEU A 1 145 ? -7.066 14.654 12.283 1.00 92.12 145 LEU A CA 1
ATOM 1039 C C . LEU A 1 145 ? -7.957 14.577 13.523 1.00 92.12 145 LEU A C 1
ATOM 1041 O O . LEU A 1 145 ? -7.724 13.740 14.392 1.00 92.12 145 LEU A O 1
ATOM 1045 N N . GLU A 1 146 ? -8.982 15.420 13.596 1.00 94.50 146 GLU A N 1
ATOM 1046 C CA . GLU A 1 146 ? -10.018 15.301 14.622 1.00 94.50 146 GLU A CA 1
ATOM 1047 C C . GLU A 1 146 ? -11.064 14.264 14.192 1.00 94.50 146 GLU A C 1
ATOM 1049 O O . GLU A 1 146 ? -11.598 14.328 13.082 1.00 94.50 146 GLU A O 1
ATOM 1054 N N . LEU A 1 147 ? -11.365 13.311 15.073 1.00 96.25 147 LEU A N 1
ATOM 1055 C CA . LEU A 1 147 ? -12.483 12.384 14.924 1.00 96.25 147 LEU A CA 1
ATOM 1056 C C . LEU A 1 147 ? -13.571 12.732 15.931 1.00 96.25 147 LEU A C 1
ATOM 1058 O O . LEU A 1 147 ? -13.302 12.883 17.123 1.00 96.25 147 LEU A O 1
ATOM 1062 N N . THR A 1 148 ? -14.806 12.813 15.447 1.00 97.31 148 THR A N 1
ATOM 1063 C CA . THR A 1 148 ? -15.999 13.037 16.270 1.00 97.31 148 THR A CA 1
ATOM 1064 C C . THR A 1 148 ? -16.653 11.711 16.689 1.00 97.31 148 THR A C 1
ATOM 1066 O O . THR A 1 148 ? -16.436 10.687 16.034 1.00 97.31 148 THR A O 1
ATOM 1069 N N . PRO A 1 149 ? -17.436 11.678 17.785 1.00 97.75 149 PRO A N 1
ATOM 1070 C CA . PRO A 1 149 ? -18.032 10.438 18.285 1.00 97.75 149 PRO A CA 1
ATOM 1071 C C . PRO A 1 149 ? -18.890 9.736 17.223 1.00 97.75 149 PRO A C 1
ATOM 1073 O O . PRO A 1 149 ? -19.765 10.348 16.612 1.00 97.75 149 PRO A O 1
ATOM 1076 N N . GLY A 1 150 ? -18.653 8.440 17.007 1.00 96.69 150 GLY A N 1
ATOM 1077 C CA . GLY A 1 150 ? -19.348 7.631 16.000 1.00 96.69 150 GLY A CA 1
ATOM 1078 C C . GLY A 1 150 ? -18.818 7.788 14.568 1.00 96.69 150 GLY A C 1
ATOM 1079 O O . GLY A 1 150 ? -19.321 7.124 13.660 1.00 96.69 150 GLY A O 1
ATOM 1080 N N . GLN A 1 151 ? -17.813 8.638 14.340 1.00 97.00 151 GLN A N 1
ATOM 1081 C CA . GLN A 1 151 ? -17.221 8.843 13.022 1.00 97.00 151 GLN A CA 1
ATOM 1082 C C . GLN A 1 151 ? -16.327 7.666 12.614 1.00 97.00 151 GLN A C 1
ATOM 1084 O O . GLN A 1 151 ? -15.580 7.104 13.418 1.00 97.00 151 GLN A O 1
ATOM 1089 N N . SER A 1 152 ? -16.369 7.332 11.324 1.00 96.88 152 SER A N 1
ATOM 1090 C CA . SER A 1 152 ? -15.395 6.463 10.663 1.00 96.88 152 SER A CA 1
ATOM 1091 C C . SER A 1 152 ? -14.810 7.178 9.447 1.00 96.88 152 SER A C 1
ATOM 1093 O O . SER A 1 152 ? -15.555 7.761 8.661 1.00 96.88 152 SER A O 1
ATOM 1095 N N . THR A 1 153 ? -13.490 7.126 9.294 1.00 95.75 153 THR A N 1
ATOM 1096 C CA . THR A 1 153 ? -12.748 7.802 8.222 1.00 95.75 153 THR A CA 1
ATOM 1097 C C . THR A 1 153 ? -11.799 6.810 7.560 1.00 95.75 153 THR A C 1
ATOM 1099 O O . THR A 1 153 ? -11.111 6.063 8.252 1.00 95.75 153 THR A O 1
ATOM 1102 N N . ALA A 1 154 ? -11.742 6.819 6.228 1.00 95.75 154 ALA A N 1
ATOM 1103 C CA . ALA A 1 154 ? -10.766 6.066 5.445 1.00 95.75 154 ALA A CA 1
ATOM 1104 C C . ALA A 1 154 ? -9.773 7.033 4.790 1.00 95.75 154 ALA A C 1
ATOM 1106 O O . ALA A 1 154 ? -10.178 8.048 4.224 1.00 95.75 154 ALA A O 1
ATOM 1107 N N . LEU A 1 155 ? -8.485 6.718 4.877 1.00 95.25 155 LEU A N 1
ATOM 1108 C CA . LEU A 1 155 ? -7.387 7.483 4.293 1.00 95.25 155 LEU A CA 1
ATOM 1109 C C . LEU A 1 155 ? -6.601 6.583 3.341 1.00 95.25 155 LEU A C 1
ATOM 1111 O O . LEU A 1 155 ? -6.366 5.416 3.653 1.00 95.25 155 LEU A O 1
ATOM 1115 N N . PHE A 1 156 ? -6.170 7.137 2.208 1.00 94.56 156 PHE A N 1
ATOM 1116 C CA . PHE A 1 156 ? -5.516 6.386 1.138 1.00 94.56 156 PHE A CA 1
ATOM 1117 C C . PHE A 1 156 ? -4.147 6.982 0.813 1.00 94.56 156 PHE A C 1
ATOM 1119 O O . PHE A 1 156 ? -4.026 8.157 0.454 1.00 94.56 156 PHE A O 1
ATOM 1126 N N . PHE A 1 157 ? -3.117 6.147 0.900 1.00 93.88 157 PHE A N 1
ATOM 1127 C CA . PHE A 1 157 ? -1.742 6.493 0.572 1.00 93.88 157 PHE A CA 1
ATOM 1128 C C . PHE A 1 157 ? -1.211 5.509 -0.466 1.00 93.88 157 PHE A C 1
ATOM 1130 O O . PHE A 1 157 ? -1.164 4.305 -0.240 1.00 93.88 157 PHE A O 1
ATOM 1137 N N . GLY A 1 158 ? -0.836 6.021 -1.628 1.00 93.25 158 GLY A N 1
ATOM 1138 C CA . GLY A 1 158 ? -0.234 5.269 -2.712 1.00 93.25 158 GLY A CA 1
ATOM 1139 C C . GLY A 1 158 ? 1.256 5.561 -2.823 1.00 93.25 158 GLY A C 1
ATOM 1140 O O . GLY A 1 158 ? 1.727 6.665 -2.554 1.00 93.25 158 GLY A O 1
ATOM 1141 N N . THR A 1 159 ? 2.004 4.558 -3.262 1.00 93.69 159 THR A N 1
ATOM 1142 C CA . THR A 1 159 ? 3.371 4.701 -3.756 1.00 93.69 159 THR A CA 1
ATOM 1143 C C . THR A 1 159 ? 3.439 4.101 -5.151 1.00 93.69 159 THR A C 1
ATOM 1145 O O . THR A 1 159 ? 3.148 2.919 -5.332 1.00 93.69 159 THR A O 1
ATOM 1148 N N . ALA A 1 160 ? 3.829 4.911 -6.129 1.00 94.25 160 ALA A N 1
ATOM 1149 C CA . ALA A 1 160 ? 4.115 4.491 -7.488 1.00 94.25 160 ALA A CA 1
ATOM 1150 C C . ALA A 1 160 ? 5.622 4.315 -7.689 1.00 94.25 160 ALA A C 1
ATOM 1152 O O . ALA A 1 160 ? 6.420 5.185 -7.332 1.00 94.25 160 ALA A O 1
ATOM 1153 N N . LEU A 1 161 ? 6.001 3.194 -8.294 1.00 93.06 161 LEU A N 1
ATOM 1154 C CA . LEU A 1 161 ? 7.372 2.855 -8.638 1.00 93.06 161 LEU A CA 1
ATOM 1155 C C . LEU A 1 161 ? 7.478 2.524 -10.125 1.00 93.06 161 LEU A C 1
ATOM 1157 O O . LEU A 1 161 ? 6.887 1.551 -10.597 1.00 93.06 161 LEU A O 1
ATOM 1161 N N . VAL A 1 162 ? 8.299 3.284 -10.845 1.00 94.25 162 VAL A N 1
ATOM 1162 C CA . VAL A 1 162 ? 8.563 3.055 -12.270 1.00 94.25 162 VAL A CA 1
ATOM 1163 C C . VAL A 1 162 ? 10.065 3.090 -12.529 1.00 94.25 162 VAL A C 1
ATOM 1165 O O . VAL A 1 162 ? 10.819 3.824 -11.890 1.00 94.25 162 VAL A O 1
ATOM 1168 N N . SER A 1 163 ? 10.527 2.272 -13.475 1.00 92.19 163 SER A N 1
ATOM 1169 C CA . SER A 1 163 ? 11.929 2.244 -13.895 1.00 92.19 163 SER A CA 1
ATOM 1170 C C . SER A 1 163 ? 12.065 2.370 -15.403 1.00 92.19 163 SER A C 1
ATOM 1172 O O . SER A 1 163 ? 11.158 2.043 -16.170 1.00 92.19 163 SER A O 1
ATOM 1174 N N . SER A 1 164 ? 13.254 2.782 -15.828 1.00 92.19 164 SER A N 1
ATOM 1175 C CA . SER A 1 164 ? 13.614 2.906 -17.243 1.00 92.19 164 SER A CA 1
ATOM 1176 C C . SER A 1 164 ? 13.668 1.585 -18.011 1.00 92.19 164 SER A C 1
ATOM 1178 O O . SER A 1 164 ? 13.822 1.596 -19.226 1.00 92.19 164 SER A O 1
ATOM 1180 N N . LEU A 1 165 ? 13.492 0.451 -17.325 1.00 88.44 165 LEU A N 1
ATOM 1181 C CA . LEU A 1 165 ? 13.278 -0.847 -17.967 1.00 88.44 165 LEU A CA 1
ATOM 1182 C C . LEU A 1 165 ? 11.903 -0.945 -18.647 1.00 88.44 165 LEU A C 1
ATOM 1184 O O . LEU A 1 165 ? 11.732 -1.775 -19.534 1.00 88.44 165 LEU A O 1
ATOM 1188 N N . TYR A 1 166 ? 10.933 -0.130 -18.221 1.00 88.00 166 TYR A N 1
ATOM 1189 C CA . TYR A 1 166 ? 9.556 -0.147 -18.734 1.00 88.00 166 TYR A CA 1
ATOM 1190 C C . TYR A 1 166 ? 9.119 1.194 -19.327 1.00 88.00 166 TYR A C 1
ATOM 1192 O O . TYR A 1 166 ? 8.179 1.217 -20.113 1.00 88.00 166 TYR A O 1
ATOM 1200 N N . SER A 1 167 ? 9.815 2.285 -18.992 1.00 92.94 167 SER A N 1
ATOM 1201 C CA . SER A 1 167 ? 9.422 3.641 -19.371 1.00 92.94 167 SER A CA 1
ATOM 1202 C C . SER A 1 167 ? 10.582 4.478 -19.902 1.00 92.94 167 SER A C 1
ATOM 1204 O O . SER A 1 167 ? 11.684 4.467 -19.354 1.00 92.94 167 SER A O 1
ATOM 1206 N N . ALA A 1 168 ? 10.327 5.285 -20.932 1.00 93.38 168 ALA A N 1
ATOM 1207 C CA . ALA A 1 168 ? 11.283 6.297 -21.383 1.00 93.38 168 ALA A CA 1
ATOM 1208 C C . ALA A 1 168 ? 11.402 7.468 -20.387 1.00 93.38 168 ALA A C 1
ATOM 1210 O O . ALA A 1 168 ? 12.477 8.066 -20.272 1.00 93.38 168 ALA A O 1
ATOM 1211 N N . ASP A 1 169 ? 10.333 7.750 -19.637 1.00 93.50 169 ASP A N 1
ATOM 1212 C CA . ASP A 1 169 ? 10.275 8.774 -18.594 1.00 93.50 169 ASP A CA 1
ATOM 1213 C C . ASP A 1 169 ? 9.632 8.203 -17.316 1.00 93.50 169 ASP A C 1
ATOM 1215 O O . ASP A 1 169 ? 8.438 8.393 -17.061 1.00 93.50 169 ASP A O 1
ATOM 1219 N N . PRO A 1 170 ? 10.426 7.495 -16.488 1.00 93.38 170 PRO A N 1
ATOM 1220 C CA . PRO A 1 170 ? 9.918 6.860 -15.277 1.00 93.38 170 PRO A CA 1
ATOM 1221 C C . PRO A 1 170 ? 9.263 7.837 -14.300 1.00 93.38 170 PRO A C 1
ATOM 1223 O O . PRO A 1 170 ? 8.344 7.458 -13.582 1.00 93.38 170 PRO A O 1
ATOM 1226 N N . THR A 1 171 ? 9.728 9.087 -14.254 1.00 91.56 171 THR A N 1
ATOM 1227 C CA . THR A 1 171 ? 9.213 10.085 -13.313 1.00 91.56 171 THR A CA 1
ATOM 1228 C C . THR A 1 171 ? 7.810 10.524 -13.708 1.00 91.56 171 THR A C 1
ATOM 1230 O O . THR A 1 171 ? 6.906 10.483 -12.874 1.00 91.56 171 THR A O 1
ATOM 1233 N N . ALA A 1 172 ? 7.610 10.912 -14.972 1.00 91.88 172 ALA A N 1
ATOM 1234 C CA . ALA A 1 172 ? 6.297 11.332 -15.454 1.00 91.88 172 ALA A CA 1
ATOM 1235 C C . ALA A 1 172 ? 5.265 10.196 -15.357 1.00 91.88 172 ALA A C 1
ATOM 1237 O O . ALA A 1 172 ? 4.137 10.425 -14.921 1.00 91.88 172 ALA A O 1
ATOM 1238 N N . GLU A 1 173 ? 5.663 8.967 -15.697 1.00 94.62 173 GLU A N 1
ATOM 1239 C CA . GLU A 1 173 ? 4.787 7.797 -15.603 1.00 94.62 173 GLU A CA 1
ATOM 1240 C C . GLU A 1 173 ? 4.420 7.465 -14.152 1.00 94.62 173 GLU A C 1
ATOM 1242 O O . GLU A 1 173 ? 3.245 7.268 -13.860 1.00 94.62 173 GLU A O 1
ATOM 1247 N N . ALA A 1 174 ? 5.374 7.493 -13.212 1.00 93.56 174 ALA A N 1
ATOM 1248 C CA . ALA A 1 174 ? 5.078 7.251 -11.798 1.00 93.56 174 ALA A CA 1
ATOM 1249 C C . ALA A 1 174 ? 4.101 8.289 -11.215 1.00 93.56 174 ALA A C 1
ATOM 1251 O O . ALA A 1 174 ? 3.211 7.931 -10.445 1.00 93.56 174 ALA A O 1
ATOM 1252 N N . ILE A 1 175 ? 4.226 9.563 -11.606 1.00 91.56 175 ILE A N 1
ATOM 1253 C CA . ILE A 1 175 ? 3.272 10.615 -11.219 1.00 91.56 175 ILE A CA 1
ATOM 1254 C C . ILE A 1 175 ? 1.881 10.318 -11.793 1.00 91.56 175 ILE A C 1
ATOM 1256 O O . ILE A 1 175 ? 0.888 10.403 -11.070 1.00 91.56 175 ILE A O 1
ATOM 1260 N N . GLY A 1 176 ? 1.800 9.962 -13.078 1.00 93.12 176 GLY A N 1
ATOM 1261 C CA . GLY A 1 176 ? 0.538 9.623 -13.739 1.00 93.12 176 GLY A CA 1
ATOM 1262 C C . GLY A 1 176 ? -0.165 8.427 -13.094 1.00 93.12 176 GLY A C 1
ATOM 1263 O O . GLY A 1 176 ? -1.350 8.515 -12.776 1.00 93.12 176 GLY A O 1
ATOM 1264 N N . GLU A 1 177 ? 0.577 7.350 -12.838 1.00 95.00 177 GLU A N 1
ATOM 1265 C CA . GLU A 1 177 ? 0.084 6.134 -12.182 1.00 95.00 177 GLU A CA 1
ATOM 1266 C C . GLU A 1 177 ? -0.431 6.420 -10.766 1.00 95.00 177 GLU A C 1
ATOM 1268 O O . GLU A 1 177 ? -1.531 5.990 -10.415 1.00 95.00 177 GLU A O 1
ATOM 1273 N N . LEU A 1 178 ? 0.315 7.190 -9.959 1.00 94.12 178 LEU A N 1
ATOM 1274 C CA . LEU A 1 178 ? -0.136 7.561 -8.617 1.00 94.12 178 LEU A CA 1
ATOM 1275 C C . LEU A 1 178 ? -1.419 8.396 -8.670 1.00 94.12 178 LEU A C 1
ATOM 1277 O O . LEU A 1 178 ? -2.364 8.110 -7.940 1.00 94.12 178 LEU A O 1
ATOM 1281 N N . ASN A 1 179 ? -1.477 9.407 -9.539 1.00 92.94 179 ASN A N 1
ATOM 1282 C CA . ASN A 1 179 ? -2.658 10.261 -9.664 1.00 92.94 179 ASN A CA 1
ATOM 1283 C C . ASN A 1 179 ? -3.893 9.458 -10.098 1.00 92.94 179 ASN A C 1
ATOM 1285 O O . ASN A 1 179 ? -4.971 9.643 -9.535 1.00 92.94 179 ASN A O 1
ATOM 1289 N N . ALA A 1 180 ? -3.735 8.535 -11.052 1.00 94.44 180 ALA A N 1
ATOM 1290 C CA . ALA A 1 180 ? -4.807 7.641 -11.483 1.00 94.44 180 ALA A CA 1
ATOM 1291 C C . ALA A 1 180 ? -5.249 6.681 -10.365 1.00 94.44 180 ALA A C 1
ATOM 1293 O O . ALA A 1 180 ? -6.436 6.402 -10.221 1.00 94.44 180 ALA A O 1
ATOM 1294 N N . ALA A 1 181 ? -4.314 6.181 -9.553 1.00 95.25 181 ALA A N 1
ATOM 1295 C CA . ALA A 1 181 ? -4.629 5.356 -8.391 1.00 95.25 181 ALA A CA 1
ATOM 1296 C C . ALA A 1 181 ? -5.413 6.142 -7.327 1.00 95.25 181 ALA A C 1
ATOM 1298 O O . ALA A 1 181 ? -6.427 5.664 -6.829 1.00 95.25 181 ALA A O 1
ATOM 1299 N N . LEU A 1 182 ? -4.991 7.365 -7.003 1.00 92.75 182 LEU A N 1
ATOM 1300 C CA . LEU A 1 182 ? -5.658 8.181 -5.985 1.00 92.75 182 LEU A CA 1
ATOM 1301 C C . LEU A 1 182 ? -7.062 8.628 -6.413 1.00 92.75 182 LEU A C 1
ATOM 1303 O O . LEU A 1 182 ? -7.966 8.645 -5.574 1.00 92.75 182 LEU A O 1
ATOM 1307 N N . ALA A 1 183 ? -7.262 8.924 -7.702 1.00 94.00 183 ALA A N 1
ATOM 1308 C CA . ALA A 1 183 ? -8.574 9.256 -8.260 1.00 94.00 183 ALA A CA 1
ATOM 1309 C C . ALA A 1 183 ? -9.602 8.119 -8.087 1.00 94.00 183 ALA A C 1
ATOM 1311 O O . ALA A 1 183 ? -10.768 8.394 -7.814 1.00 94.00 183 ALA A O 1
ATOM 1312 N N . ASP A 1 184 ? -9.149 6.864 -8.159 1.00 94.12 184 ASP A N 1
ATOM 1313 C CA . ASP A 1 184 ? -9.975 5.654 -8.023 1.00 94.12 184 ASP A CA 1
ATOM 1314 C C . ASP A 1 184 ? -9.781 4.942 -6.669 1.00 94.12 184 ASP A C 1
ATOM 1316 O O . ASP A 1 184 ? -10.107 3.765 -6.516 1.00 94.12 184 ASP A O 1
ATOM 1320 N N . SER A 1 185 ? -9.223 5.622 -5.665 1.00 94.44 185 SER A N 1
ATOM 1321 C CA . SER A 1 185 ? -8.712 4.984 -4.437 1.00 94.44 185 SER A CA 1
ATOM 1322 C C . SER A 1 185 ? -9.713 4.070 -3.718 1.00 94.44 185 SER A C 1
ATOM 1324 O O . SER A 1 185 ? -9.329 3.029 -3.191 1.00 94.44 185 SER A O 1
ATOM 1326 N N . HIS A 1 186 ? -11.005 4.397 -3.764 1.00 95.12 186 HIS A N 1
ATOM 1327 C CA . HIS A 1 186 ? -12.067 3.597 -3.154 1.00 95.12 186 HIS A CA 1
ATOM 1328 C C . HIS A 1 186 ? -12.349 2.252 -3.851 1.00 95.12 186 HIS A C 1
ATOM 1330 O O . HIS A 1 186 ? -12.900 1.360 -3.205 1.00 95.12 186 HIS A O 1
ATOM 1336 N N . SER A 1 187 ? -12.019 2.083 -5.138 1.00 96.50 187 SER A N 1
ATOM 1337 C CA . SER A 1 187 ? -12.243 0.824 -5.873 1.00 96.50 187 SER A CA 1
ATOM 1338 C C . SER A 1 187 ? -11.003 -0.065 -5.953 1.00 96.50 187 SER A C 1
ATOM 1340 O O . SER A 1 187 ? -11.138 -1.270 -6.177 1.00 96.50 187 SER A O 1
ATOM 1342 N N . LEU A 1 188 ? -9.807 0.490 -5.725 1.00 96.75 188 LEU A N 1
ATOM 1343 C CA . LEU A 1 188 ? -8.532 -0.211 -5.908 1.00 96.75 188 LEU A CA 1
ATOM 1344 C C . LEU A 1 188 ? -8.428 -1.523 -5.129 1.00 96.75 188 LEU A C 1
ATOM 1346 O O . LEU A 1 188 ? -7.951 -2.523 -5.665 1.00 96.75 188 LEU A O 1
ATOM 1350 N N . HIS A 1 189 ? -8.887 -1.555 -3.878 1.00 97.75 189 HIS A N 1
ATOM 1351 C CA . HIS A 1 189 ? -8.801 -2.778 -3.086 1.00 97.75 189 HIS A CA 1
ATOM 1352 C C . HIS A 1 189 ? -9.690 -3.887 -3.658 1.00 97.75 189 HIS A C 1
ATOM 1354 O O . HIS A 1 189 ? -9.261 -5.035 -3.763 1.00 97.75 189 HIS A O 1
ATOM 1360 N N . GLU A 1 190 ? -10.906 -3.555 -4.092 1.00 97.88 190 GLU A N 1
ATOM 1361 C CA . GLU A 1 190 ? -11.810 -4.533 -4.701 1.00 97.88 190 GLU A CA 1
ATOM 1362 C C . GLU A 1 190 ? -11.301 -5.002 -6.071 1.00 97.88 190 GLU A C 1
ATOM 1364 O O . GLU A 1 190 ? -11.343 -6.199 -6.365 1.00 97.88 190 GLU A O 1
ATOM 1369 N N . GLU A 1 191 ? -10.730 -4.104 -6.879 1.00 97.56 191 GLU A N 1
ATOM 1370 C CA . GLU A 1 191 ? -10.046 -4.455 -8.131 1.00 97.56 191 GLU A CA 1
ATOM 1371 C C . GLU A 1 191 ? -8.871 -5.417 -7.884 1.00 97.56 191 GLU A C 1
ATOM 1373 O O . GLU A 1 191 ? -8.747 -6.450 -8.556 1.00 97.56 191 GLU A O 1
ATOM 1378 N N . HIS A 1 192 ? -8.029 -5.116 -6.890 1.00 97.56 192 HIS A N 1
ATOM 1379 C CA . HIS A 1 192 ? -6.931 -5.977 -6.460 1.00 97.56 192 HIS A CA 1
ATOM 1380 C C . HIS A 1 192 ? -7.440 -7.356 -6.019 1.00 97.56 192 HIS A C 1
ATOM 1382 O O . HIS A 1 192 ? -6.953 -8.373 -6.524 1.00 97.56 192 HIS A O 1
ATOM 1388 N N . ARG A 1 193 ? -8.447 -7.411 -5.137 1.00 97.94 193 ARG A N 1
ATOM 1389 C CA . ARG A 1 193 ? -9.032 -8.661 -4.626 1.00 97.94 193 ARG A CA 1
ATOM 1390 C C . ARG A 1 193 ? -9.618 -9.513 -5.741 1.00 97.94 193 ARG A C 1
ATOM 1392 O O . ARG A 1 193 ? -9.371 -10.716 -5.774 1.00 97.94 193 ARG A O 1
ATOM 1399 N N . ALA A 1 194 ? -10.351 -8.912 -6.676 1.00 97.69 194 ALA A N 1
ATOM 1400 C CA . ALA A 1 194 ? -10.928 -9.627 -7.809 1.00 97.69 194 ALA A CA 1
ATOM 1401 C C . ALA A 1 194 ? -9.838 -10.252 -8.698 1.00 97.69 194 ALA A C 1
ATOM 1403 O O . ALA A 1 194 ? -9.905 -11.436 -9.050 1.00 97.69 194 ALA A O 1
ATOM 1404 N N . ALA A 1 195 ? -8.791 -9.485 -9.016 1.00 95.25 195 ALA A N 1
ATOM 1405 C CA . ALA A 1 195 ? -7.663 -9.973 -9.801 1.00 95.25 195 ALA A CA 1
ATOM 1406 C C . ALA A 1 195 ? -6.870 -11.069 -9.067 1.00 95.25 195 ALA A C 1
ATOM 1408 O O . ALA A 1 195 ? -6.487 -12.079 -9.671 1.00 95.25 195 ALA A O 1
ATOM 1409 N N . TRP A 1 196 ? -6.651 -10.909 -7.759 1.00 95.62 196 TRP A N 1
ATOM 1410 C CA . TRP A 1 196 ? -5.965 -11.908 -6.948 1.00 95.62 196 TRP A CA 1
ATOM 1411 C C . TRP A 1 196 ? -6.788 -13.189 -6.789 1.00 95.62 196 TRP A C 1
ATOM 1413 O O . TRP A 1 196 ? -6.236 -14.278 -6.937 1.00 95.62 196 TRP A O 1
ATOM 1423 N N . ALA A 1 197 ? -8.104 -13.094 -6.592 1.00 95.69 197 ALA A N 1
ATOM 1424 C CA . ALA A 1 197 ? -8.997 -14.248 -6.514 1.00 95.69 197 ALA A CA 1
ATOM 1425 C C . ALA A 1 197 ? -8.950 -15.090 -7.799 1.00 95.69 197 ALA A C 1
ATOM 1427 O O . ALA A 1 197 ? -8.822 -16.316 -7.735 1.00 95.69 197 ALA A O 1
ATOM 1428 N N . LEU A 1 198 ? -8.952 -14.444 -8.972 1.00 93.56 198 LEU A N 1
ATOM 1429 C CA . LEU A 1 198 ? -8.781 -15.131 -10.255 1.00 93.56 198 LEU A CA 1
ATOM 1430 C C . LEU A 1 198 ? -7.429 -15.858 -10.332 1.00 93.56 198 LEU A C 1
ATOM 1432 O O . LEU A 1 198 ? -7.355 -16.999 -10.795 1.00 93.56 198 LEU A O 1
ATOM 1436 N N . ARG A 1 199 ? -6.352 -15.218 -9.863 1.00 91.25 199 ARG A N 1
ATOM 1437 C CA . ARG A 1 199 ? -5.014 -15.825 -9.809 1.00 91.25 199 ARG A CA 1
ATOM 1438 C C . ARG A 1 199 ? -4.959 -17.003 -8.839 1.00 91.25 199 ARG A C 1
ATOM 1440 O O . ARG A 1 199 ? -4.365 -18.030 -9.160 1.00 91.25 199 ARG A O 1
ATOM 1447 N N . HIS A 1 200 ? -5.584 -16.863 -7.676 1.00 90.62 200 HIS A N 1
ATOM 1448 C CA . HIS A 1 200 ? -5.651 -17.889 -6.647 1.00 90.62 200 HIS A CA 1
ATOM 1449 C C . HIS A 1 200 ? -6.409 -19.125 -7.151 1.00 90.62 200 HIS A C 1
ATOM 1451 O O . HIS A 1 200 ? -5.935 -20.247 -6.975 1.00 90.62 200 HIS A O 1
ATOM 1457 N N . ALA A 1 201 ? -7.536 -18.925 -7.841 1.00 91.19 201 ALA A N 1
ATOM 1458 C CA . ALA A 1 201 ? -8.358 -20.001 -8.392 1.00 91.19 201 ALA A CA 1
ATOM 1459 C C . ALA A 1 201 ? -7.615 -20.858 -9.434 1.00 91.19 201 ALA A C 1
ATOM 1461 O O . ALA A 1 201 ? -7.779 -22.074 -9.456 1.00 91.19 201 ALA A O 1
ATOM 1462 N N . ARG A 1 202 ? -6.746 -20.255 -10.259 1.00 87.88 202 ARG A N 1
ATOM 1463 C CA . ARG A 1 202 ? -6.023 -20.930 -11.360 1.00 87.88 202 ARG A CA 1
ATOM 1464 C C . ARG A 1 202 ? -4.921 -21.911 -10.930 1.00 87.88 202 ARG A C 1
ATOM 1466 O O . ARG A 1 202 ? -4.278 -22.505 -11.787 1.00 87.88 202 ARG A O 1
ATOM 1473 N N . GLY A 1 203 ? -4.693 -22.100 -9.634 1.00 82.75 203 GLY A N 1
ATOM 1474 C CA . GLY A 1 203 ? -3.715 -23.070 -9.129 1.00 82.75 203 GLY A CA 1
ATOM 1475 C C . GLY A 1 203 ? -3.952 -23.443 -7.673 1.00 82.75 203 GLY A C 1
ATOM 1476 O O . GLY A 1 203 ? -2.987 -23.617 -6.929 1.00 82.75 203 GLY A O 1
ATOM 1477 N N . ARG A 1 204 ? -5.216 -23.431 -7.233 1.00 88.44 204 ARG A N 1
ATOM 1478 C CA . ARG A 1 204 ? -5.610 -23.718 -5.850 1.00 88.44 204 ARG A CA 1
ATOM 1479 C C . ARG A 1 204 ? -5.326 -25.182 -5.519 1.00 88.44 204 ARG A C 1
ATOM 1481 O O . ARG A 1 204 ? -5.643 -26.068 -6.303 1.00 88.44 204 ARG A O 1
ATOM 1488 N N . ILE A 1 205 ? -4.762 -25.409 -4.338 1.00 90.75 205 ILE A N 1
ATOM 1489 C CA . ILE A 1 205 ? -4.629 -26.735 -3.738 1.00 90.75 205 ILE A CA 1
ATOM 1490 C C . ILE A 1 205 ? -5.452 -26.705 -2.456 1.00 90.75 205 ILE A C 1
ATOM 1492 O O . ILE A 1 205 ? -5.289 -25.802 -1.637 1.00 90.75 205 ILE A O 1
ATOM 1496 N N . GLU A 1 206 ? -6.354 -27.667 -2.301 1.00 91.50 206 GLU A N 1
ATOM 1497 C CA . GLU A 1 206 ? -7.172 -27.817 -1.102 1.00 91.50 206 GLU A CA 1
ATOM 1498 C C . GLU A 1 206 ? -6.693 -29.028 -0.309 1.00 91.50 206 GLU A C 1
ATOM 1500 O O . GLU A 1 206 ? -6.534 -30.120 -0.852 1.00 91.50 206 GLU A O 1
ATOM 1505 N N . VAL A 1 207 ? -6.460 -28.822 0.985 1.00 94.25 207 VAL A N 1
ATOM 1506 C CA . VAL A 1 207 ? -6.099 -29.878 1.930 1.00 94.25 207 VAL A CA 1
ATOM 1507 C C . VAL A 1 207 ? -7.237 -29.986 2.933 1.00 94.25 207 VAL A C 1
ATOM 1509 O O . VAL A 1 207 ? -7.535 -29.028 3.645 1.00 94.25 207 VAL A O 1
ATOM 1512 N N . ALA A 1 208 ? -7.898 -31.141 2.962 1.00 94.94 208 ALA A N 1
ATOM 1513 C CA . ALA A 1 208 ? -8.981 -31.427 3.895 1.00 94.94 208 ALA A CA 1
ATOM 1514 C C . ALA A 1 208 ? -8.460 -32.231 5.095 1.00 94.94 208 ALA A C 1
ATOM 1516 O O . ALA A 1 208 ? -7.577 -33.072 4.946 1.00 94.94 208 ALA A O 1
ATOM 1517 N N . GLY A 1 209 ? -9.024 -31.992 6.281 1.00 96.12 209 GLY A N 1
ATOM 1518 C CA . GLY A 1 209 ? -8.706 -32.750 7.499 1.00 96.12 209 GLY A CA 1
ATOM 1519 C C . GLY A 1 209 ? -7.440 -32.313 8.247 1.00 96.12 209 GLY A C 1
ATOM 1520 O O . GLY A 1 209 ? -7.260 -32.735 9.384 1.00 96.12 209 GLY A O 1
ATOM 1521 N N . ASP A 1 210 ? -6.616 -31.433 7.669 1.00 97.12 210 ASP A N 1
ATOM 1522 C CA . ASP A 1 210 ? -5.431 -30.855 8.319 1.00 97.12 210 ASP A CA 1
ATOM 1523 C C . ASP A 1 210 ? -5.335 -29.345 8.042 1.00 97.12 210 ASP A C 1
ATOM 1525 O O . ASP A 1 210 ? -4.937 -28.904 6.960 1.00 97.12 210 ASP A O 1
ATOM 1529 N N . LEU A 1 211 ? -5.721 -28.539 9.038 1.00 96.25 211 LEU A N 1
ATOM 1530 C CA . LEU A 1 211 ? -5.720 -27.079 8.935 1.00 96.25 211 LEU A CA 1
ATOM 1531 C C . LEU A 1 211 ? -4.301 -26.501 8.847 1.00 96.25 211 LEU A C 1
ATOM 1533 O O . LEU A 1 211 ? -4.087 -25.534 8.116 1.00 96.25 211 LEU A O 1
ATOM 1537 N N . HIS A 1 212 ? -3.332 -27.073 9.563 1.00 96.69 212 HIS A N 1
ATOM 1538 C CA . HIS A 1 212 ? -1.966 -26.553 9.579 1.00 96.69 212 HIS A CA 1
ATOM 1539 C C . HIS A 1 212 ? -1.277 -26.791 8.239 1.00 96.69 212 HIS A C 1
ATOM 1541 O O . HIS A 1 212 ? -0.655 -25.877 7.691 1.00 96.69 212 HIS A O 1
ATOM 1547 N N . LEU A 1 213 ? -1.453 -27.983 7.662 1.00 96.62 213 LEU A N 1
ATOM 1548 C CA . LEU A 1 213 ? -0.963 -28.276 6.320 1.00 96.62 213 LEU A CA 1
ATOM 1549 C C . LEU A 1 213 ? -1.653 -27.395 5.269 1.00 96.62 213 LEU A C 1
ATOM 1551 O O . LEU A 1 213 ? -0.978 -26.854 4.392 1.00 96.62 213 LEU A O 1
ATOM 1555 N N . ALA A 1 214 ? -2.970 -27.179 5.383 1.00 95.31 214 ALA A N 1
ATOM 1556 C CA . ALA A 1 214 ? -3.698 -26.268 4.500 1.00 95.31 214 ALA A CA 1
ATOM 1557 C C . ALA A 1 214 ? -3.156 -24.829 4.576 1.00 95.31 214 ALA A C 1
ATOM 1559 O O . ALA A 1 214 ? -2.967 -24.179 3.546 1.00 95.31 214 ALA A O 1
ATOM 1560 N N . GLN A 1 215 ? -2.872 -24.323 5.779 1.00 94.19 215 GLN A N 1
ATOM 1561 C CA . GLN A 1 215 ? -2.282 -22.997 5.982 1.00 94.19 215 GLN A CA 1
ATOM 1562 C C . GLN A 1 215 ? -0.877 -22.901 5.370 1.00 94.19 215 GLN A C 1
ATOM 1564 O O . GLN A 1 215 ? -0.608 -21.966 4.615 1.00 94.19 215 GLN A O 1
ATOM 1569 N N . ALA A 1 216 ? -0.005 -23.881 5.628 1.00 95.50 216 ALA A N 1
ATOM 1570 C CA . ALA A 1 216 ? 1.359 -23.907 5.099 1.00 95.50 216 ALA A CA 1
ATOM 1571 C C . ALA A 1 216 ? 1.392 -23.970 3.561 1.00 95.50 216 ALA A C 1
ATOM 1573 O O . ALA A 1 216 ? 2.148 -23.233 2.917 1.00 95.50 216 ALA A O 1
ATOM 1574 N N . ALA A 1 217 ? 0.535 -24.807 2.966 1.00 94.94 217 ALA A N 1
ATOM 1575 C CA . ALA A 1 217 ? 0.392 -24.917 1.519 1.00 94.94 217 ALA A CA 1
ATOM 1576 C C . ALA A 1 217 ? -0.095 -23.597 0.900 1.00 94.94 217 ALA A C 1
ATOM 1578 O O . ALA A 1 217 ? 0.490 -23.116 -0.071 1.00 94.94 217 ALA A O 1
ATOM 1579 N N . ASN A 1 218 ? -1.117 -22.966 1.488 1.00 94.31 218 ASN A N 1
ATOM 1580 C CA . ASN A 1 218 ? -1.641 -21.689 0.999 1.00 94.31 218 ASN A CA 1
ATOM 1581 C C . ASN A 1 218 ? -0.631 -20.542 1.130 1.00 94.31 218 ASN A C 1
ATOM 1583 O O . ASN A 1 218 ? -0.504 -19.747 0.199 1.00 94.31 218 ASN A O 1
ATOM 1587 N N . ALA A 1 219 ? 0.119 -20.474 2.232 1.00 94.12 219 ALA A N 1
ATOM 1588 C CA . ALA A 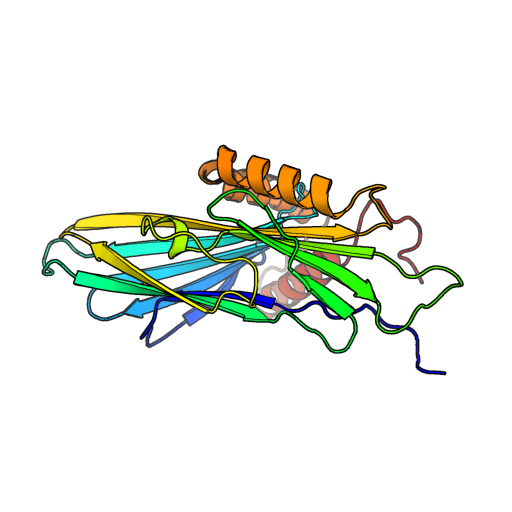1 219 ? 1.171 -19.476 2.416 1.00 94.12 219 ALA A CA 1
ATOM 1589 C C . ALA A 1 219 ? 2.302 -19.646 1.387 1.00 94.12 219 ALA A C 1
ATOM 1591 O O . ALA A 1 219 ? 2.744 -18.675 0.775 1.00 94.12 219 ALA A O 1
ATOM 1592 N N . SER A 1 220 ? 2.710 -20.888 1.119 1.00 95.19 220 SER A N 1
ATOM 1593 C CA . SER A 1 220 ? 3.728 -21.193 0.108 1.00 95.19 220 SER A CA 1
ATOM 1594 C C . SER A 1 220 ? 3.251 -20.837 -1.305 1.00 95.19 220 SER A C 1
ATOM 1596 O O . SER A 1 220 ? 3.976 -20.207 -2.075 1.00 95.19 220 SER A O 1
ATOM 1598 N N . LEU A 1 221 ? 1.999 -21.167 -1.644 1.00 93.94 221 LEU A N 1
ATOM 1599 C CA . LEU A 1 221 ? 1.388 -20.783 -2.919 1.00 93.94 221 LEU A CA 1
ATOM 1600 C C . LEU A 1 221 ? 1.244 -19.266 -3.063 1.00 93.94 221 LEU A C 1
ATOM 1602 O O . LEU A 1 221 ? 1.422 -18.752 -4.167 1.00 93.94 221 LEU A O 1
ATOM 1606 N N . TYR A 1 222 ? 0.946 -18.546 -1.980 1.00 94.25 222 TYR A N 1
ATOM 1607 C CA . TYR A 1 222 ? 0.969 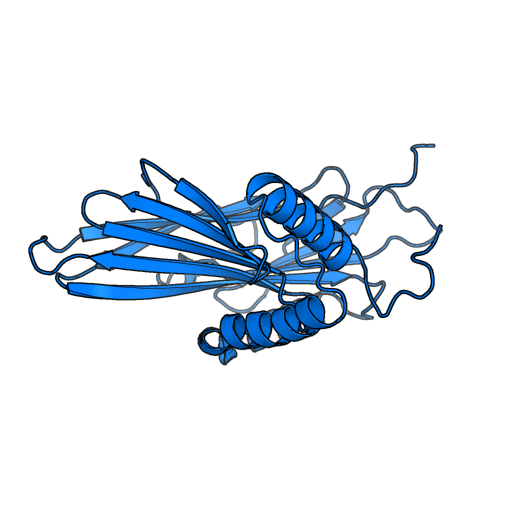-17.085 -1.974 1.00 94.25 222 TYR A CA 1
ATOM 1608 C C . TYR A 1 222 ? 2.350 -16.563 -2.390 1.00 94.25 222 TYR A C 1
ATOM 1610 O O . TYR A 1 222 ? 2.425 -15.800 -3.351 1.00 94.25 222 TYR A O 1
ATOM 1618 N N . SER A 1 223 ? 3.434 -17.029 -1.757 1.00 93.38 223 SER A N 1
ATOM 1619 C CA . SER A 1 223 ? 4.806 -16.596 -2.074 1.00 93.38 223 SER A CA 1
ATOM 1620 C C . SER A 1 223 ? 5.219 -16.918 -3.515 1.00 93.38 223 SER A C 1
ATOM 1622 O O . SER A 1 223 ? 5.858 -16.105 -4.187 1.00 93.38 223 SER A O 1
ATOM 1624 N N . LEU A 1 224 ? 4.827 -18.084 -4.035 1.00 91.50 224 LEU A N 1
ATOM 1625 C CA . LEU A 1 224 ? 5.079 -18.446 -5.433 1.00 91.50 224 LEU A CA 1
ATOM 1626 C C . LEU A 1 224 ? 4.307 -17.534 -6.396 1.00 91.50 224 LEU A C 1
ATOM 1628 O O . LEU A 1 224 ? 4.849 -17.043 -7.381 1.00 91.50 224 LEU A O 1
ATOM 1632 N N . ARG A 1 225 ? 3.032 -17.260 -6.114 1.00 90.69 225 ARG A N 1
ATOM 1633 C CA . ARG A 1 225 ? 2.202 -16.426 -6.993 1.00 90.69 225 ARG A CA 1
ATOM 1634 C C . ARG A 1 225 ? 2.618 -14.961 -6.956 1.00 90.69 225 ARG A C 1
ATOM 1636 O O . ARG A 1 225 ? 2.567 -14.320 -8.000 1.00 90.69 225 ARG A O 1
ATOM 1643 N N . SER A 1 226 ? 3.023 -14.433 -5.805 1.00 90.62 226 SER A N 1
ATOM 1644 C CA . SER A 1 226 ? 3.452 -13.037 -5.675 1.00 90.62 226 SER A CA 1
ATOM 1645 C C . SER A 1 226 ? 4.835 -12.777 -6.282 1.00 90.62 226 SER A C 1
ATOM 1647 O O . SER A 1 226 ? 5.103 -11.658 -6.711 1.00 90.62 226 SER A O 1
ATOM 1649 N N . SER A 1 227 ? 5.690 -13.800 -6.399 1.00 88.56 227 SER A N 1
ATOM 1650 C CA . SER A 1 227 ? 7.026 -13.677 -7.005 1.00 88.56 227 SER A CA 1
ATOM 1651 C C . SER A 1 227 ? 7.047 -13.800 -8.534 1.00 88.56 227 SER A C 1
ATOM 1653 O O . SER A 1 227 ? 7.975 -13.303 -9.176 1.00 88.56 227 SER A O 1
ATOM 1655 N N . ILE A 1 228 ? 6.033 -14.422 -9.143 1.00 83.94 228 ILE A N 1
ATOM 1656 C CA . ILE A 1 228 ? 5.990 -14.637 -10.595 1.00 83.94 228 ILE A CA 1
ATOM 1657 C C . ILE A 1 228 ? 5.381 -13.432 -11.315 1.00 83.94 228 ILE A C 1
ATOM 1659 O O . ILE A 1 228 ? 4.267 -12.987 -11.020 1.00 83.94 228 ILE A O 1
ATOM 1663 N N . ARG A 1 229 ? 6.073 -12.977 -12.359 1.00 75.19 229 ARG A N 1
ATOM 1664 C CA . ARG A 1 229 ? 5.589 -11.978 -13.313 1.00 75.19 229 ARG A CA 1
ATOM 1665 C C . ARG A 1 229 ? 5.233 -12.661 -14.626 1.00 75.19 229 ARG A C 1
ATOM 1667 O O . ARG A 1 229 ? 6.111 -13.150 -15.323 1.00 75.19 229 ARG A O 1
ATOM 1674 N N . SER A 1 230 ? 3.943 -12.704 -14.950 1.00 69.94 230 SER A N 1
ATOM 1675 C CA . SER A 1 230 ? 3.399 -13.379 -16.143 1.00 69.94 230 SER A CA 1
ATOM 1676 C C . SER A 1 230 ? 3.983 -12.898 -17.479 1.00 69.94 230 SER A C 1
ATOM 1678 O O . SER A 1 230 ? 3.958 -13.621 -18.465 1.00 69.94 230 SER A O 1
ATOM 1680 N N . GLU A 1 231 ? 4.474 -11.665 -17.506 1.00 67.19 231 GLU A N 1
ATOM 1681 C CA . GLU A 1 231 ? 4.983 -10.939 -18.665 1.00 67.19 231 GLU A CA 1
ATOM 1682 C C . GLU A 1 231 ? 6.495 -11.092 -18.859 1.00 67.19 231 GLU A C 1
ATOM 1684 O O . GLU A 1 231 ? 7.021 -10.746 -19.913 1.00 67.19 231 GLU A O 1
ATOM 1689 N N . VAL A 1 232 ? 7.210 -11.593 -17.847 1.00 65.12 232 VAL A N 1
ATOM 1690 C CA . VAL A 1 232 ? 8.651 -11.827 -17.942 1.00 65.12 232 VAL A CA 1
ATOM 1691 C C . VAL A 1 232 ? 8.855 -13.289 -18.315 1.00 65.12 232 VAL A C 1
ATOM 1693 O O . VAL A 1 232 ? 8.861 -14.171 -17.461 1.00 65.12 232 VAL A O 1
ATOM 1696 N N . HIS A 1 233 ? 9.041 -13.546 -19.610 1.00 54.56 233 HIS A N 1
ATOM 1697 C CA . HIS A 1 233 ? 9.236 -14.898 -20.148 1.00 54.56 233 HIS A CA 1
ATOM 1698 C C . HIS A 1 233 ? 10.500 -15.614 -19.627 1.00 54.56 233 HIS A C 1
ATOM 1700 O O . HIS A 1 233 ? 10.626 -16.822 -19.798 1.00 54.56 233 HIS A O 1
ATOM 1706 N N . HIS A 1 234 ? 11.417 -14.907 -18.958 1.00 51.78 234 HIS A N 1
ATOM 1707 C CA . HIS A 1 234 ? 12.713 -15.435 -18.510 1.00 51.78 234 HIS A CA 1
ATOM 1708 C C . HIS A 1 234 ? 12.766 -15.846 -17.025 1.00 51.78 234 HIS A C 1
ATOM 1710 O O . HIS A 1 234 ? 13.846 -16.001 -16.470 1.00 51.78 234 HIS A O 1
ATOM 1716 N N . GLY A 1 235 ? 11.617 -16.025 -16.366 1.00 42.34 235 GLY A N 1
ATOM 1717 C CA . GLY A 1 235 ? 11.526 -16.350 -14.933 1.00 42.34 235 GLY A CA 1
ATOM 1718 C C . GLY A 1 235 ? 11.560 -17.839 -14.559 1.00 42.34 235 GLY A C 1
ATOM 1719 O O . GLY A 1 235 ? 11.088 -18.181 -13.479 1.00 42.34 235 GLY A O 1
ATOM 1720 N N . LEU A 1 236 ? 12.059 -18.720 -15.430 1.00 36.03 236 LEU A N 1
ATOM 1721 C CA . LEU A 1 236 ? 12.383 -20.112 -15.095 1.00 36.03 236 LEU A CA 1
ATOM 1722 C C . LEU A 1 236 ? 13.882 -20.316 -15.334 1.00 36.03 236 LEU A C 1
ATOM 1724 O O . LEU A 1 236 ? 14.292 -20.743 -16.412 1.00 36.03 236 LEU A O 1
ATOM 1728 N N . SER A 1 237 ? 14.689 -19.959 -14.341 1.00 34.12 237 SER A N 1
ATOM 1729 C CA . SER A 1 237 ? 16.082 -20.394 -14.207 1.00 34.12 237 SER A CA 1
ATOM 1730 C C . SER A 1 237 ? 16.275 -20.957 -12.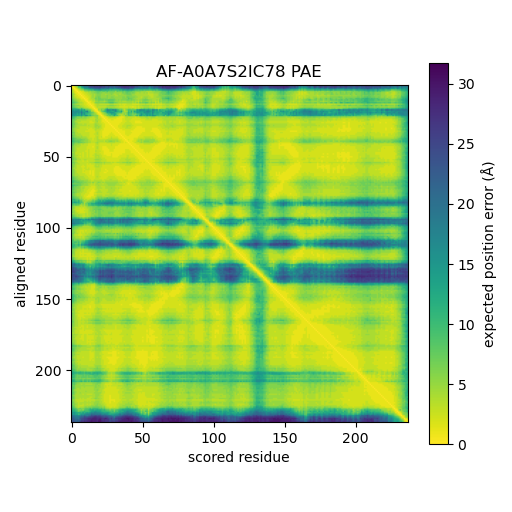813 1.00 34.12 237 SER A C 1
ATOM 1732 O O . SER A 1 237 ? 15.942 -20.199 -11.871 1.00 34.12 237 SER A O 1
#

Nearest PDB structures (foldseek):
  1h54-assembly1_B  TM=7.442E-01  e=2.725E-08  Levilactobacillus brevis
  4ktp-assembly1_B  TM=7.007E-01  e=3.957E-07  [Bacillus] selenitireducens MLS10
  4ktr-assembly1_A  TM=7.224E-01  e=6.180E-07  [Bacillus] selenitireducens MLS10
  5mhf-assembly1_A  TM=3.549E-01  e=5.458E-03  Mus musculus
  5mhf-assembly2_B  TM=3.536E-01  e=1.127E-02  Mus musculus

Secondary structure (DSSP, 8-state):
-PPP-PPPPPPEEEEETT-EEEEEEEETTTTEEEEEEEETTEEEEEEEEE-SSSTTEEEEEEEEE--TTS--EEEEEEEEE-SEETTEEEEEPTTPPTTEEEEEEEESS-SSSSPPEEEEEEE-GGGSSS----TTS---EEEEEEE-TT-EEEEEEEEEEEETTT-SSHHHHHHHHHHHHHHTHHHHHHHHHHHHHHHHHTT-----S-HHHHHHHHHHHHHHHHH--TT-TT---

Sequence (237 aa):
GGASHRAALPAFHVKVEHAAGAIAALDVAQATYIERSSTGDVNVEERWYAHATRRSILMHEIFLSLPLDKPATMVSLHASASASGRDVNLSAVPAVAEQVFAVSGTNAVAEADNQTRVALVANAPCSLSSTAVTASAPPSCTTSLELTPGQSTALFFGTALVSSLYSADPTAEAIGELNAALADSHSLHEEHRAAWALRHARGRIEVAGDLHLAQAANASLYSLRSSIRSEVHHGLS

Solvent-accessible surface area (backbone atoms only — not comparable to full-atom values): 13271 Å² total; per-residue (Å²): 132,82,83,90,73,85,70,53,71,51,61,75,47,74,43,65,57,76,57,43,82,70,47,74,49,71,42,66,78,50,59,32,40,36,39,37,31,30,38,88,77,31,42,36,40,38,38,37,33,67,34,66,78,56,75,41,35,36,40,38,37,41,37,41,37,28,52,66,93,43,78,66,44,78,45,45,39,37,28,41,43,50,54,59,32,95,34,28,52,44,42,62,43,77,89,58,61,89,49,49,49,41,34,35,36,31,42,64,68,59,96,53,104,59,65,52,38,39,13,43,24,34,50,47,68,47,55,79,45,97,58,83,80,70,60,86,57,54,55,70,45,73,38,75,46,81,43,49,53,56,40,70,50,80,46,84,34,46,34,11,48,28,35,46,91,82,32,99,52,19,56,65,49,14,50,51,52,35,51,56,46,62,76,44,52,90,49,48,64,58,54,22,31,53,53,36,41,56,58,49,63,77,72,66,82,85,57,82,99,40,70,68,60,34,52,53,52,48,52,52,50,39,56,54,57,75,71,57,56,94,84,50,89,78,79,83,123

Organism: NCBI:txid156173

Foldseek 3Di:
DDDDDDFDDKDKDKDWPQWPDWDWDQPLLQRKIWIWTDHVQKTKIWIWHCFLPLNQKIKIKIKIWHAQPDAKDKIKMWIFIDQDDPFWNWAWDPDDDFQKTKIKGFTPDDPDPDTKIKMKMKGDCCSVPPDGDGRHHGDGDMDMDIDGHGDMDMDMMMMGMAIPVVDPDNRVVSSVSRVVCVVCVVCRSVSRSVSSNVLCVVDPDDDPPDPVVRVVVSVVVSVVSVPDDPPPPPPPD

Mean predicted aligned error: 6.8 Å